Protein AF-A0A9R1PKX8-F1 (afdb_monomer)

Solvent-accessible surface area (backbone atoms only — not comparable to full-atom values): 20880 Å² total; per-residue (Å²): 134,84,82,81,80,84,76,83,86,76,80,82,83,81,86,78,86,88,81,93,79,89,82,89,84,80,96,80,88,86,83,55,73,66,62,51,48,59,51,54,66,63,49,74,50,53,38,66,49,72,81,78,56,83,85,76,79,76,94,78,80,90,88,72,70,68,49,60,48,46,28,32,57,39,61,87,61,49,51,61,52,54,49,52,53,50,54,51,49,52,50,52,53,51,49,51,55,49,54,67,72,62,64,58,82,94,44,51,67,62,49,49,55,50,48,53,51,51,52,52,51,53,51,55,50,52,61,65,45,61,72,65,76,66,61,74,49,76,44,75,36,67,65,44,44,49,74,72,43,45,88,83,64,60,71,77,44,80,45,81,45,79,45,65,40,67,84,87,41,60,55,68,58,55,50,32,50,50,47,23,60,71,35,48,98,61,65,77,92,32,52,51,81,45,79,46,58,65,35,42,40,63,58,62,55,55,44,50,53,54,45,49,61,48,39,66,56,48,30,53,51,31,63,78,66,68,50,76,59,51,27,61,68,63,39,74,66,48,92,74,78,89,82,89,70,95,53,64,69,62,50,53,53,52,50,55,50,53,50,52,54,47,55,50,47,50,53,52,56,69,44,38,64,59,49,46,49,55,52,13,50,53,54,46,73,73,45,98,62,95,80,73,62,61,36,45,45,98,88,74,46,73,58,67,32,26,34,88,58,66,41,93,68,18,29,74,88,36,44,69,91,84,89,86,88,81,84,75,79,80,76,79,78,86,127

Secondary structure (DSSP, 8-state):
----------------------------SS--HHHHHHHHHHHTTEEEGGGSSTTSS---STTPPPSEEEEEEPHHHHHHHHHHHHHHHHHHHHHHHHHHHS--STTHHHHHHHHHHHHHHHHHHHHHHGGGGS-EEEEE-HHHHHHHHTGGGPPPEEEEEEE--TTTTTHHHHHHHHHHHHT-SS-TTSEEEEEEESS-BHHHHHHHHHHHHHHHHHHHHHHHHT-SSSSHHHHHH-SS-----S-HHHHHHHHHHHHHHHHHHHHHHHHHHHHHHHHHHHHHHHS--SS----B-TTSPBPSSB-SS--TTSBTTBS----------------

Mean predicted aligned error: 13.74 Å

Radius of gyration: 29.64 Å; Cα contacts (8 Å, |Δi|>4): 271; chains: 1; bounding box: 90×46×86 Å

InterPro domains:
  IPR005150 Cellulose synthase [PF03552] (157-327)

Foldseek 3Di:
DDDPPDDDDDDDDDDDDDDDDDDDDDDDDPDDPVVVVVVVVVCVQKDFPVVPPVPDDDDDDPDQDDQKTKIWGPPVVLVVVVVVVVVVLVVLVVVLVVLVVDQDPVCNPVSVVVSVVSVVVSVVVVVVCVVVNTDMDMDGDVVSVCVPQPLVNDAAEEAEAEEEDCVVPPLLVVLLVVQQVLLDPHDPVRYDYHYHYLQLDVLNVVLVVLSLVLSLLLNCLCVVQVQPPSRPVVRVPDPDGPRPDPCVPVNVVSVVVSNVSVVVSVVCSVCSVVVQVVVQVVLVVVDPDDPDRFRADPVGDGRQEAGPDGDQCRHRVRGDDDDDDDDSPNDDDDD

Structure (mmCIF, N/CA/C/O backbone):
data_AF-A0A9R1PKX8-F1
#
_entry.id   AF-A0A9R1PKX8-F1
#
loop_
_atom_site.group_PDB
_atom_site.id
_atom_site.type_symbol
_atom_site.label_atom_id
_atom_site.label_alt_id
_atom_site.label_comp_id
_atom_site.label_asym_id
_atom_site.label_entity_id
_atom_site.label_seq_id
_atom_site.pdbx_PDB_ins_code
_atom_site.Cartn_x
_atom_site.Cartn_y
_atom_site.Cartn_z
_atom_site.occupancy
_atom_site.B_iso_or_equiv
_atom_site.auth_seq_id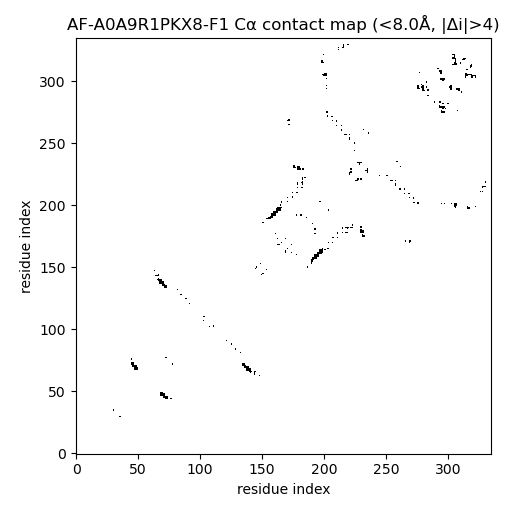
_atom_site.auth_comp_id
_atom_site.auth_asym_id
_atom_site.auth_atom_id
_atom_site.pdbx_PDB_model_num
ATOM 1 N N . MET A 1 1 ? 13.719 4.032 -7.236 1.00 23.06 1 MET A N 1
ATOM 2 C CA . MET A 1 1 ? 13.368 4.883 -8.395 1.00 23.06 1 MET A CA 1
ATOM 3 C C . MET A 1 1 ? 11.878 4.678 -8.645 1.00 23.06 1 MET A C 1
ATOM 5 O O . MET A 1 1 ? 11.495 3.616 -9.114 1.00 23.06 1 MET A O 1
ATOM 9 N N . ALA A 1 2 ? 11.044 5.599 -8.157 1.00 20.89 2 ALA A N 1
ATOM 10 C CA . ALA A 1 2 ? 9.593 5.429 -8.088 1.00 20.89 2 ALA A CA 1
ATOM 11 C C . ALA A 1 2 ? 8.967 5.465 -9.491 1.00 20.89 2 ALA A C 1
ATOM 13 O O . ALA A 1 2 ? 9.164 6.420 -10.243 1.00 20.89 2 ALA A O 1
ATOM 14 N N . ALA A 1 3 ? 8.228 4.415 -9.845 1.00 21.84 3 ALA A N 1
ATOM 15 C CA . ALA A 1 3 ? 7.422 4.386 -11.054 1.00 21.84 3 ALA A CA 1
ATOM 16 C C . ALA A 1 3 ? 6.210 5.305 -10.850 1.00 21.84 3 ALA A C 1
ATOM 18 O O . ALA A 1 3 ? 5.273 4.970 -10.132 1.00 21.84 3 ALA A O 1
ATOM 19 N N . ALA A 1 4 ? 6.244 6.486 -11.466 1.00 22.25 4 ALA A N 1
ATOM 20 C CA . ALA A 1 4 ? 5.079 7.349 -11.579 1.00 22.25 4 ALA A CA 1
ATOM 21 C C . ALA A 1 4 ? 4.058 6.667 -12.503 1.00 22.25 4 ALA A C 1
ATOM 23 O O . ALA A 1 4 ? 4.205 6.667 -13.726 1.00 22.25 4 ALA A O 1
ATOM 24 N N . VAL A 1 5 ? 3.049 6.045 -11.900 1.00 23.75 5 VAL A N 1
ATOM 25 C CA . VAL A 1 5 ? 1.870 5.518 -12.586 1.00 23.75 5 VAL A CA 1
ATOM 26 C C . VAL A 1 5 ? 0.970 6.709 -12.909 1.00 23.75 5 VAL A C 1
ATOM 28 O O . VAL A 1 5 ? 0.216 7.186 -12.069 1.00 23.75 5 VAL A O 1
ATOM 31 N N . THR A 1 6 ? 1.089 7.242 -14.121 1.00 24.59 6 THR A N 1
ATOM 32 C CA . THR A 1 6 ? 0.160 8.250 -14.642 1.00 24.59 6 THR A CA 1
ATOM 33 C C . THR A 1 6 ? -1.099 7.515 -15.106 1.00 24.59 6 THR A C 1
ATOM 35 O O . THR A 1 6 ? -1.079 6.861 -16.148 1.00 24.59 6 THR A O 1
ATOM 38 N N . ARG A 1 7 ? -2.175 7.540 -14.309 1.00 31.47 7 ARG A N 1
ATOM 39 C CA . ARG A 1 7 ? -3.488 7.000 -14.700 1.00 31.47 7 ARG A CA 1
ATOM 40 C C . ARG A 1 7 ? -4.326 8.106 -15.336 1.00 31.47 7 ARG A C 1
ATOM 42 O O . ARG A 1 7 ? -4.385 9.222 -14.832 1.00 31.47 7 ARG A O 1
ATOM 49 N N . ARG A 1 8 ? -4.934 7.784 -16.479 1.00 27.25 8 ARG A N 1
ATOM 50 C CA . ARG A 1 8 ? -5.952 8.609 -17.134 1.00 27.25 8 ARG A CA 1
ATOM 51 C C . ARG A 1 8 ? -7.242 8.501 -16.327 1.00 27.25 8 ARG A C 1
ATOM 53 O O . ARG A 1 8 ? -7.786 7.408 -16.215 1.00 27.25 8 ARG A O 1
ATOM 60 N N . ALA A 1 9 ? -7.735 9.627 -15.827 1.00 27.80 9 ALA A N 1
ATOM 61 C CA . ALA A 1 9 ? -9.122 9.757 -15.416 1.00 27.80 9 ALA A CA 1
ATOM 62 C C . ALA A 1 9 ? -9.975 9.893 -16.687 1.00 27.80 9 ALA A C 1
ATOM 64 O O . ALA A 1 9 ? -9.979 10.948 -17.319 1.00 27.80 9 ALA A O 1
ATOM 65 N N . ASN A 1 10 ? -10.658 8.822 -17.091 1.00 25.92 10 ASN A N 1
ATOM 66 C CA . ASN A 1 10 ? -11.777 8.938 -18.020 1.00 25.92 10 ASN A CA 1
ATOM 67 C C . ASN A 1 10 ? -13.045 8.997 -17.173 1.00 25.92 10 ASN A C 1
ATOM 69 O O . ASN A 1 10 ? -13.451 8.003 -16.579 1.00 25.92 10 ASN A O 1
ATOM 73 N N . ALA A 1 11 ? -13.633 10.188 -17.087 1.00 27.84 11 ALA A N 1
ATOM 74 C CA . ALA A 1 11 ? -14.946 10.380 -16.498 1.00 27.84 11 ALA A CA 1
ATOM 75 C C . ALA A 1 11 ? -15.981 9.591 -17.318 1.00 27.84 11 ALA A C 1
ATOM 77 O O . ALA A 1 11 ? -16.139 9.829 -18.517 1.00 27.84 11 ALA A O 1
ATOM 78 N N . LEU A 1 12 ? -16.666 8.649 -16.670 1.00 26.77 12 LEU A N 1
ATOM 79 C CA . LEU A 1 12 ? -17.844 7.976 -17.209 1.00 26.77 12 LEU A CA 1
ATOM 80 C C . LEU A 1 12 ? -18.945 9.018 -17.450 1.00 26.77 12 LEU A C 1
ATOM 82 O O . LEU A 1 12 ? -19.426 9.675 -16.527 1.00 26.77 12 LEU A O 1
ATOM 86 N N . ARG A 1 13 ? -19.314 9.186 -18.720 1.00 24.31 13 ARG A N 1
ATOM 87 C CA . ARG A 1 13 ? -20.437 10.006 -19.175 1.00 24.31 13 ARG A CA 1
ATOM 88 C C . ARG A 1 13 ? -21.725 9.225 -18.912 1.00 24.31 13 ARG A C 1
ATOM 90 O O . ARG A 1 13 ? -22.006 8.258 -19.607 1.00 24.31 13 ARG A O 1
ATOM 97 N N . VAL A 1 14 ? -22.486 9.639 -17.904 1.00 26.52 14 VAL A N 1
ATOM 98 C CA . VAL A 1 14 ? -23.869 9.189 -17.699 1.00 26.52 14 VAL A CA 1
ATOM 99 C C . VAL A 1 14 ? -24.757 10.027 -18.618 1.00 26.52 14 VAL A C 1
ATOM 101 O O . VAL A 1 14 ? -24.843 11.242 -18.444 1.00 26.52 14 VAL A O 1
ATOM 104 N N . GLU A 1 15 ? -25.374 9.406 -19.621 1.00 23.25 15 GLU A N 1
ATOM 105 C CA . GLU A 1 15 ? -26.420 10.041 -20.430 1.00 23.25 15 GLU A CA 1
ATOM 106 C C . GLU A 1 15 ? -27.776 9.924 -19.722 1.00 23.25 15 GLU A C 1
ATOM 108 O O . GLU A 1 15 ? -28.172 8.847 -19.281 1.00 23.25 15 GLU A O 1
ATOM 113 N N . ALA A 1 16 ? -28.484 11.049 -19.619 1.00 26.70 16 ALA A N 1
ATOM 114 C CA . ALA A 1 16 ? -29.897 11.132 -19.259 1.00 26.70 16 ALA A CA 1
ATOM 115 C C . ALA A 1 16 ? -30.653 11.803 -20.427 1.00 26.70 16 ALA A C 1
ATOM 117 O O . ALA A 1 16 ? -30.045 12.609 -21.137 1.00 26.70 16 ALA A O 1
ATOM 118 N N . PRO A 1 17 ? -31.936 11.466 -20.661 1.00 27.92 17 PRO A N 1
ATOM 119 C CA . PRO A 1 17 ? -32.594 11.716 -21.938 1.00 27.92 17 PRO A CA 1
ATOM 120 C C . PRO A 1 17 ? -33.094 13.160 -22.103 1.00 27.92 17 PRO A C 1
ATOM 122 O O . PRO A 1 17 ? -33.628 13.768 -21.178 1.00 27.92 17 PRO A O 1
ATOM 125 N N . ASP A 1 18 ? -32.897 13.644 -23.328 1.00 29.39 18 ASP A N 1
ATOM 126 C CA . ASP A 1 18 ? -33.488 14.752 -24.085 1.00 29.39 18 ASP A CA 1
ATOM 127 C C . ASP A 1 18 ? -34.394 15.785 -23.390 1.00 29.39 18 ASP A C 1
ATOM 129 O O . ASP A 1 18 ? -35.541 15.537 -23.018 1.00 29.39 18 ASP A O 1
ATOM 133 N N . GLY A 1 19 ? -33.912 17.031 -23.411 1.00 25.23 19 GLY A N 1
ATOM 134 C CA . GLY A 1 19 ? -34.690 18.253 -23.223 1.00 25.23 19 GLY A CA 1
ATOM 135 C C . GLY A 1 19 ? -34.031 19.409 -23.977 1.00 25.23 19 GLY A C 1
ATOM 136 O O . GLY A 1 19 ? -32.979 19.902 -23.588 1.00 25.23 19 GLY A O 1
ATOM 137 N N . ASN A 1 20 ? -34.640 19.797 -25.093 1.00 27.56 20 ASN A N 1
ATOM 138 C CA . ASN A 1 20 ? -34.165 20.769 -26.076 1.00 27.56 20 ASN A CA 1
ATOM 139 C C . ASN A 1 20 ? -33.936 22.181 -25.481 1.00 27.56 20 ASN A C 1
ATOM 141 O O . ASN A 1 20 ? -34.874 22.782 -24.959 1.00 27.56 20 ASN A O 1
ATOM 145 N N . THR A 1 21 ? -32.727 22.746 -25.594 1.00 26.48 21 THR A N 1
ATOM 146 C CA . THR A 1 21 ? -32.493 24.208 -25.667 1.00 26.48 21 THR A CA 1
ATOM 147 C C . THR A 1 21 ? -31.076 24.522 -26.164 1.00 26.48 21 THR A C 1
ATOM 149 O O . THR A 1 21 ? -30.080 24.032 -25.637 1.00 26.48 21 THR A O 1
ATOM 152 N N . GLU A 1 22 ? -31.000 25.338 -27.214 1.00 26.34 22 GLU A N 1
ATOM 153 C CA . GLU A 1 22 ? -29.775 25.802 -27.869 1.00 26.34 22 GLU A CA 1
ATOM 154 C C . GLU A 1 22 ? -28.965 26.822 -27.043 1.00 26.34 22 GLU A C 1
ATOM 156 O O . GLU A 1 22 ? -29.497 27.566 -26.222 1.00 26.34 22 GLU A O 1
ATOM 161 N N . SER A 1 23 ? -27.686 26.934 -27.433 1.00 25.02 23 SER A N 1
ATOM 162 C CA . SER A 1 23 ? -26.775 28.086 -27.298 1.00 25.02 23 SER A CA 1
ATOM 163 C C . SER A 1 23 ? -25.757 28.096 -26.142 1.00 25.02 23 SER A C 1
ATOM 165 O O . SER A 1 23 ? -25.915 28.763 -25.125 1.00 25.02 23 SER A O 1
ATOM 167 N N . GLY A 1 24 ? -24.601 27.482 -26.426 1.00 27.16 24 GLY A N 1
ATOM 168 C CA . GLY A 1 24 ? -23.287 28.137 -26.353 1.00 27.16 24 GLY A CA 1
ATOM 169 C C . GLY A 1 24 ? -22.693 28.487 -24.982 1.00 27.16 24 GLY A C 1
ATOM 170 O O . GLY A 1 24 ? -22.943 29.572 -24.466 1.00 27.16 24 GLY A O 1
ATOM 171 N N . ARG A 1 25 ? -21.732 27.674 -24.502 1.00 24.58 25 ARG A N 1
ATOM 172 C CA . ARG A 1 25 ? -20.479 28.170 -23.881 1.00 24.58 25 ARG A CA 1
ATOM 173 C C . ARG A 1 25 ? -19.444 27.073 -23.576 1.00 24.58 25 ARG A C 1
ATOM 175 O O . ARG A 1 25 ? -19.655 26.211 -22.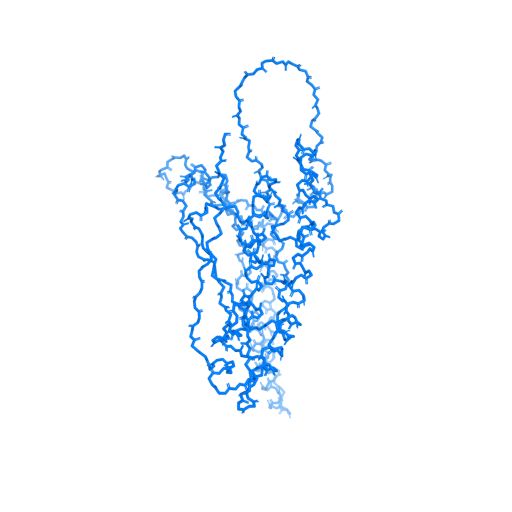738 1.00 24.58 25 ARG A O 1
ATOM 182 N N . ALA A 1 26 ? -18.295 27.233 -24.233 1.00 26.98 26 ALA A N 1
ATOM 183 C CA . ALA A 1 26 ? -16.925 27.096 -23.730 1.00 26.98 26 ALA A CA 1
ATOM 184 C C . ALA A 1 26 ? -16.467 25.783 -23.057 1.00 26.98 26 ALA A C 1
ATOM 186 O O . ALA A 1 26 ? -16.569 25.589 -21.848 1.00 26.98 26 ALA A O 1
ATOM 187 N N . SER A 1 27 ? -15.748 24.981 -23.848 1.00 30.03 27 SER A N 1
ATOM 188 C CA . SER A 1 27 ? -14.702 24.061 -23.399 1.00 30.03 27 SER A CA 1
ATOM 189 C C . SER A 1 27 ? -13.525 24.837 -22.784 1.00 30.03 27 SER A C 1
ATOM 191 O O . SER A 1 27 ? -12.636 25.301 -23.496 1.00 30.03 27 SER A O 1
ATOM 193 N N . LEU A 1 28 ? -13.497 24.999 -21.464 1.00 29.72 28 LEU A N 1
ATOM 194 C CA . LEU A 1 28 ? -12.374 25.629 -20.759 1.00 29.72 28 LEU A CA 1
ATOM 195 C C . LEU A 1 28 ? -12.105 24.899 -19.439 1.00 29.72 28 LEU A C 1
ATOM 197 O O . LEU A 1 28 ? -12.410 25.416 -18.373 1.00 29.72 28 LEU A O 1
ATOM 201 N N . ALA A 1 29 ? -11.548 23.685 -19.503 1.00 28.27 29 ALA A N 1
ATOM 202 C CA . ALA A 1 29 ? -10.961 23.037 -18.318 1.00 28.27 29 ALA A CA 1
ATOM 203 C C . ALA A 1 29 ? -9.956 21.899 -18.614 1.00 28.27 29 ALA A C 1
ATOM 205 O O . ALA A 1 29 ? -9.673 21.099 -17.728 1.00 28.27 29 ALA A O 1
ATOM 206 N N . ALA A 1 30 ? -9.396 21.798 -19.827 1.00 29.62 30 ALA A N 1
ATOM 207 C CA . ALA A 1 30 ? -8.427 20.741 -20.167 1.00 29.62 30 ALA A CA 1
ATOM 208 C C . ALA A 1 30 ? -7.195 21.234 -20.953 1.00 29.62 30 ALA A C 1
ATOM 210 O O . ALA A 1 30 ? -6.502 20.438 -21.587 1.00 29.62 30 ALA A O 1
ATOM 211 N N . ASP A 1 31 ? -6.900 22.535 -20.913 1.00 31.05 31 ASP A N 1
ATOM 212 C CA . ASP A 1 31 ? -5.775 23.127 -21.642 1.00 31.05 31 ASP A CA 1
ATOM 213 C C . ASP A 1 31 ? -4.806 23.844 -20.702 1.00 31.05 31 ASP A C 1
ATOM 215 O O . ASP A 1 31 ? -4.767 25.067 -20.611 1.00 31.05 31 ASP A O 1
ATOM 219 N N . SER A 1 32 ? -3.972 23.065 -20.008 1.00 33.69 32 SER A N 1
ATOM 220 C CA . SER A 1 32 ? -2.666 23.573 -19.587 1.00 33.69 32 SER A CA 1
ATOM 221 C C . SER A 1 32 ? -1.610 23.089 -20.592 1.00 33.69 32 SER A C 1
ATOM 223 O O . SER A 1 32 ? -1.334 21.884 -20.653 1.00 33.69 32 SER A O 1
ATOM 225 N N . PRO A 1 33 ? -0.997 23.989 -21.387 1.00 31.92 33 PRO A N 1
ATOM 226 C CA . PRO A 1 33 ? -0.058 23.622 -22.452 1.00 31.92 33 PRO A CA 1
ATOM 227 C C . PRO A 1 33 ? 1.231 22.973 -21.924 1.00 31.92 33 PRO A C 1
ATOM 229 O O . PRO A 1 33 ? 1.931 22.288 -22.667 1.00 31.92 33 PRO A O 1
ATOM 232 N N . VAL A 1 34 ? 1.537 23.141 -20.633 1.00 33.97 34 VAL A N 1
ATOM 233 C CA . VAL A 1 34 ? 2.726 22.570 -19.980 1.00 33.97 34 VAL A CA 1
ATOM 234 C C . VAL A 1 34 ? 2.529 21.085 -19.651 1.00 33.97 34 VAL A C 1
ATOM 236 O O . VAL A 1 34 ? 3.441 20.288 -19.863 1.00 33.97 34 VAL A O 1
ATOM 239 N N . ALA A 1 35 ? 1.330 20.692 -19.206 1.00 29.98 35 ALA A N 1
ATOM 240 C CA . ALA A 1 35 ? 1.002 19.294 -18.918 1.00 29.98 35 ALA A CA 1
ATOM 241 C C . ALA A 1 35 ? 0.861 18.468 -20.206 1.00 29.98 35 ALA A C 1
ATOM 243 O O . ALA A 1 35 ? 1.389 17.360 -20.274 1.00 29.98 35 ALA A O 1
ATOM 244 N N . LYS A 1 36 ? 0.246 19.033 -21.257 1.00 29.80 36 LYS A N 1
ATOM 245 C CA . LYS A 1 36 ? 0.188 18.389 -22.581 1.00 29.80 36 LYS A CA 1
ATOM 246 C C . LYS A 1 36 ? 1.582 18.200 -23.187 1.00 29.80 36 LYS A C 1
ATOM 248 O O . LYS A 1 36 ? 1.900 17.093 -23.596 1.00 29.80 36 LYS A O 1
ATOM 253 N N . ARG A 1 37 ? 2.461 19.213 -23.138 1.00 30.73 37 ARG A N 1
ATOM 254 C CA . ARG A 1 37 ? 3.840 19.097 -23.660 1.00 30.73 37 ARG A CA 1
ATOM 255 C C . ARG A 1 37 ? 4.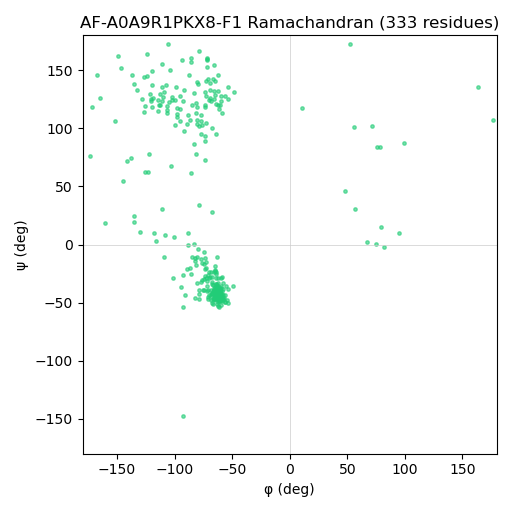698 18.060 -22.932 1.00 30.73 37 ARG A C 1
ATOM 257 O O . ARG A 1 37 ? 5.503 17.404 -23.579 1.00 30.73 37 ARG A O 1
ATOM 264 N N . ALA A 1 38 ? 4.553 17.901 -21.616 1.00 34.38 38 ALA A N 1
ATOM 265 C CA . ALA A 1 38 ? 5.329 16.914 -20.858 1.00 34.38 38 ALA A CA 1
ATOM 266 C C . ALA A 1 38 ? 4.845 15.466 -21.076 1.00 34.38 38 ALA A C 1
ATOM 268 O O . ALA A 1 38 ? 5.648 14.536 -20.990 1.00 34.38 38 ALA A O 1
ATOM 269 N N . VAL A 1 39 ? 3.551 15.281 -21.361 1.00 38.97 39 VAL A N 1
ATOM 270 C CA . VAL A 1 39 ? 2.951 13.978 -21.688 1.00 38.97 39 VAL A CA 1
ATOM 271 C C . VAL A 1 39 ? 3.252 13.602 -23.145 1.00 38.97 39 VAL A C 1
ATOM 273 O O . VAL A 1 39 ? 3.805 12.528 -23.373 1.00 38.97 39 VAL A O 1
ATOM 276 N N . ASP A 1 40 ? 3.061 14.521 -24.101 1.00 39.81 40 ASP A N 1
ATOM 277 C CA . ASP A 1 40 ? 3.414 14.308 -25.518 1.00 39.81 40 ASP A CA 1
ATOM 278 C C . ASP A 1 40 ? 4.913 14.033 -25.714 1.00 39.81 40 ASP A C 1
ATOM 280 O O . ASP A 1 40 ? 5.290 13.126 -26.452 1.00 39.81 40 ASP A O 1
ATOM 284 N N . ALA A 1 41 ? 5.795 14.754 -25.009 1.00 40.28 41 ALA A N 1
ATOM 285 C CA . ALA A 1 41 ? 7.241 14.551 -25.138 1.00 40.28 41 ALA A CA 1
ATOM 286 C C . ALA A 1 41 ? 7.725 13.194 -24.588 1.00 40.28 41 ALA A C 1
ATOM 288 O O . ALA A 1 41 ? 8.791 12.718 -24.978 1.00 40.28 41 ALA A O 1
ATOM 289 N N . LYS A 1 42 ? 6.975 12.567 -23.668 1.00 46.28 42 LYS A N 1
ATOM 290 C CA . LYS A 1 42 ? 7.343 11.277 -23.055 1.00 46.28 42 LYS A CA 1
ATOM 291 C C . LYS A 1 42 ? 6.748 10.081 -23.801 1.00 46.28 42 LYS A C 1
ATOM 293 O O . LYS A 1 42 ? 7.329 8.992 -23.768 1.00 46.28 42 LYS A O 1
ATOM 298 N N . ASP A 1 43 ? 5.632 10.292 -24.491 1.00 54.81 43 ASP A N 1
ATOM 299 C CA . ASP A 1 43 ? 4.987 9.285 -25.329 1.00 54.81 43 ASP A CA 1
ATOM 300 C C . ASP A 1 43 ? 5.622 9.183 -26.732 1.00 54.81 43 ASP A C 1
ATOM 302 O O . ASP A 1 43 ? 5.498 8.142 -27.374 1.00 54.81 43 ASP A O 1
ATOM 306 N N . ASP A 1 44 ? 6.441 10.161 -27.147 1.00 65.06 44 ASP A N 1
ATOM 307 C CA . ASP A 1 44 ? 7.176 10.152 -28.426 1.00 65.06 44 ASP A CA 1
ATOM 308 C C . ASP A 1 44 ? 8.218 9.015 -28.565 1.00 65.06 44 ASP A C 1
ATOM 310 O O . ASP A 1 44 ? 8.735 8.752 -29.648 1.00 65.06 44 ASP A O 1
ATOM 314 N N . VAL A 1 45 ? 8.537 8.286 -27.492 1.00 73.19 45 VAL A N 1
ATOM 315 C CA . VAL A 1 45 ? 9.505 7.169 -27.513 1.00 73.19 45 VAL A CA 1
ATOM 316 C C . VAL A 1 45 ? 8.844 5.820 -27.837 1.00 73.19 45 VAL A C 1
ATOM 318 O O . VAL A 1 45 ? 9.523 4.887 -28.278 1.00 73.19 45 VAL A O 1
ATOM 321 N N . TRP A 1 46 ? 7.531 5.699 -27.642 1.00 77.81 46 TRP A N 1
ATOM 322 C CA . TRP A 1 46 ? 6.798 4.433 -27.699 1.00 77.81 46 TRP A CA 1
ATOM 323 C C . TRP A 1 46 ? 5.874 4.380 -28.919 1.00 77.81 46 TRP A C 1
ATOM 325 O O . TRP A 1 46 ? 5.156 5.328 -29.205 1.00 77.81 46 TRP A O 1
ATOM 335 N N . VAL A 1 47 ? 5.867 3.253 -29.626 1.00 79.00 47 VAL A N 1
ATOM 336 C CA . VAL A 1 47 ? 5.009 2.987 -30.790 1.00 79.00 47 VAL A CA 1
ATOM 337 C C . VAL A 1 47 ? 4.141 1.781 -30.481 1.00 79.00 47 VAL A C 1
ATOM 339 O O . VAL A 1 47 ? 4.626 0.803 -29.905 1.00 79.00 47 VAL A O 1
ATOM 342 N N . ALA A 1 48 ? 2.858 1.849 -30.831 1.00 75.19 48 ALA A N 1
ATOM 343 C CA . ALA A 1 48 ? 1.957 0.713 -30.697 1.00 75.19 48 ALA A CA 1
ATOM 344 C C . ALA A 1 48 ? 2.491 -0.459 -31.535 1.00 75.19 48 ALA A C 1
ATOM 346 O O . ALA A 1 48 ? 2.808 -0.301 -32.711 1.00 75.19 48 ALA A O 1
ATOM 347 N N . ALA A 1 49 ? 2.637 -1.633 -30.925 1.00 65.81 49 ALA A N 1
ATOM 348 C CA . ALA A 1 49 ? 3.142 -2.803 -31.636 1.00 65.81 49 ALA A CA 1
ATOM 349 C C . ALA A 1 49 ? 2.126 -3.339 -32.663 1.00 65.81 49 ALA A C 1
ATOM 351 O O . ALA A 1 49 ? 2.533 -3.968 -33.636 1.00 65.81 49 ALA A O 1
ATOM 352 N N . ASP A 1 50 ? 0.838 -3.050 -32.454 1.00 59.88 50 ASP A N 1
ATOM 353 C CA . ASP A 1 50 ? -0.282 -3.596 -33.228 1.00 59.88 50 ASP A CA 1
ATOM 354 C C . ASP A 1 50 ? -0.407 -3.005 -34.647 1.00 59.88 50 ASP A C 1
ATOM 356 O O . ASP A 1 50 ? -1.115 -3.562 -35.478 1.00 59.88 50 ASP A O 1
ATOM 360 N N . GLU A 1 51 ? 0.312 -1.925 -34.978 1.00 50.34 51 GLU A N 1
ATOM 361 C CA . GLU A 1 51 ? 0.269 -1.326 -36.326 1.00 50.34 51 GLU A CA 1
ATOM 362 C C . GLU A 1 51 ? 1.182 -2.040 -37.346 1.00 50.34 51 GLU A C 1
ATOM 364 O O . GLU A 1 51 ? 1.074 -1.795 -38.545 1.00 50.34 51 GLU A O 1
ATOM 369 N N . GLY A 1 52 ? 2.072 -2.940 -36.902 1.00 43.88 52 GLY A N 1
ATOM 370 C CA . GLY A 1 52 ? 3.078 -3.586 -37.761 1.00 43.88 52 GLY A CA 1
ATOM 371 C C . GLY A 1 52 ? 2.861 -5.072 -38.074 1.00 43.88 52 GLY A C 1
ATOM 372 O O . GLY A 1 52 ? 3.556 -5.605 -38.935 1.00 43.88 52 GLY A O 1
ATOM 373 N N . GLU A 1 53 ? 1.930 -5.753 -37.399 1.00 39.81 53 GLU A N 1
ATOM 374 C CA . GLU A 1 53 ? 1.709 -7.208 -37.544 1.00 39.81 53 GLU A CA 1
ATOM 375 C C . GLU A 1 53 ? 0.305 -7.568 -38.081 1.00 39.81 53 GLU A C 1
ATOM 377 O O . GLU A 1 53 ? -0.047 -8.740 -38.187 1.00 39.81 53 GLU A O 1
ATOM 382 N N . ALA A 1 54 ? -0.475 -6.588 -38.553 1.00 38.66 54 ALA A N 1
ATOM 383 C CA . ALA A 1 54 ? -1.764 -6.806 -39.227 1.00 38.66 54 ALA A CA 1
ATOM 384 C C . ALA A 1 54 ? -1.632 -7.251 -40.706 1.00 38.66 54 ALA A C 1
ATOM 386 O O . ALA A 1 54 ? -2.445 -6.897 -41.556 1.00 38.66 54 ALA A O 1
ATOM 387 N N . SER A 1 55 ? -0.598 -8.021 -41.051 1.00 36.03 55 SER A N 1
ATOM 388 C CA . SER A 1 55 ? -0.499 -8.692 -42.362 1.00 36.03 55 SER A CA 1
ATOM 389 C C . SER A 1 55 ? -0.166 -10.178 -42.272 1.00 36.03 55 SER A C 1
ATOM 391 O O . SER A 1 55 ? 0.066 -10.820 -43.293 1.00 36.03 55 SER A O 1
ATOM 393 N N . GLY A 1 56 ? -0.211 -10.780 -41.085 1.00 39.91 56 GLY A N 1
ATOM 394 C CA . GLY A 1 56 ? -0.017 -12.220 -41.008 1.00 39.91 56 GLY A CA 1
ATOM 395 C C . GLY A 1 56 ? -0.236 -12.793 -39.628 1.00 39.91 56 GLY A C 1
ATOM 396 O O . GLY A 1 56 ? 0.731 -13.143 -38.968 1.00 39.91 56 GLY A O 1
ATOM 397 N N . SER A 1 57 ? -1.493 -12.935 -39.207 1.00 33.78 57 SER A N 1
ATOM 398 C CA . SER A 1 57 ? -2.048 -14.234 -38.796 1.00 33.78 57 SER A CA 1
ATOM 399 C C . SER A 1 57 ? -3.343 -14.087 -37.985 1.00 33.78 57 SER A C 1
ATOM 401 O O . SER A 1 57 ? -3.446 -13.300 -37.055 1.00 33.78 57 SER A O 1
ATOM 403 N N . ILE A 1 58 ? -4.298 -14.944 -38.358 1.00 37.25 58 ILE A N 1
ATOM 404 C CA . ILE A 1 58 ? -5.530 -15.334 -37.658 1.00 37.25 58 ILE A CA 1
ATOM 405 C C . ILE A 1 58 ? -6.696 -14.338 -37.733 1.00 37.25 58 ILE A C 1
ATOM 407 O O . ILE A 1 58 ? -7.010 -13.587 -36.818 1.00 37.25 58 ILE A O 1
ATOM 411 N N . ALA A 1 59 ? -7.429 -14.467 -38.842 1.00 44.81 59 ALA A N 1
ATOM 412 C CA . ALA A 1 59 ? -8.874 -14.315 -38.847 1.00 44.81 59 ALA A CA 1
ATOM 413 C C . ALA A 1 59 ? -9.491 -15.339 -37.872 1.00 44.81 59 ALA A C 1
ATOM 415 O O . ALA A 1 59 ? -9.402 -16.546 -38.100 1.00 44.81 59 ALA A O 1
ATOM 416 N N . GLY A 1 60 ? -10.091 -14.852 -36.786 1.00 41.34 60 GLY A N 1
ATOM 417 C CA . GLY A 1 60 ? -10.828 -15.657 -35.814 1.00 41.34 60 GLY A CA 1
ATOM 418 C C . GLY A 1 60 ? -11.325 -14.807 -34.642 1.00 41.34 60 GLY A C 1
ATOM 419 O O . GLY A 1 60 ? -10.535 -14.427 -33.793 1.00 41.34 60 GLY A O 1
ATOM 420 N N . ASP A 1 61 ? -12.637 -14.559 -34.626 1.00 39.69 61 ASP A N 1
ATOM 421 C CA . ASP A 1 61 ? -13.445 -13.753 -33.687 1.00 39.69 61 ASP A CA 1
ATOM 422 C C . ASP A 1 61 ? -13.338 -12.221 -33.843 1.00 39.69 61 ASP A C 1
ATOM 424 O O . ASP A 1 61 ? -12.562 -11.517 -33.198 1.00 39.69 61 ASP A O 1
ATOM 428 N N . GLY A 1 62 ? -14.138 -11.703 -34.777 1.00 49.09 62 GLY A N 1
ATOM 429 C CA . GLY A 1 62 ? -14.210 -10.289 -35.115 1.00 49.09 62 GLY A CA 1
ATOM 430 C C . GLY A 1 62 ? -14.923 -9.449 -34.052 1.00 49.09 62 GLY A C 1
ATOM 431 O O . GLY A 1 62 ? -15.984 -9.813 -33.554 1.00 49.09 62 GLY A O 1
ATOM 432 N N . ASN A 1 63 ? -14.362 -8.257 -33.830 1.00 51.06 63 ASN A N 1
ATOM 433 C CA . ASN A 1 63 ? -14.948 -7.080 -33.174 1.00 51.06 63 ASN A CA 1
ATOM 434 C C . ASN A 1 63 ? -14.690 -6.863 -31.671 1.00 51.06 63 ASN A C 1
ATOM 436 O O . ASN A 1 63 ? -15.275 -5.952 -31.089 1.00 51.06 63 ASN A O 1
ATOM 440 N N . ARG A 1 64 ? -13.792 -7.622 -31.035 1.00 61.16 64 ARG A N 1
ATOM 441 C CA . ARG A 1 64 ? -13.411 -7.383 -29.632 1.00 61.16 64 ARG A CA 1
ATOM 442 C C . ARG A 1 64 ? -12.150 -6.528 -29.526 1.00 61.16 64 ARG A C 1
ATOM 444 O O . ARG A 1 64 ? -11.083 -6.924 -29.990 1.00 61.16 64 ARG A O 1
ATOM 451 N N . THR A 1 65 ? -12.274 -5.337 -28.938 1.00 72.19 65 THR A N 1
ATOM 452 C CA . THR A 1 65 ? -11.135 -4.452 -28.660 1.00 72.19 65 THR A CA 1
ATOM 453 C C . THR A 1 65 ? -10.154 -5.133 -27.695 1.00 72.19 65 THR A C 1
ATOM 455 O O . THR A 1 65 ? -10.575 -5.688 -26.679 1.00 72.19 65 THR A O 1
ATOM 458 N N . PRO A 1 66 ? -8.838 -5.126 -27.983 1.00 77.06 66 PRO A N 1
ATOM 459 C CA . PRO A 1 66 ? -7.863 -5.795 -27.129 1.00 77.06 66 PRO A CA 1
ATOM 460 C C . PRO A 1 66 ? -7.793 -5.124 -25.750 1.00 77.06 66 PRO A C 1
ATOM 462 O O . PRO A 1 66 ? -7.575 -3.919 -25.646 1.00 77.06 66 PRO A O 1
ATOM 465 N N . LEU A 1 67 ? -7.910 -5.922 -24.682 1.00 80.50 67 LEU A N 1
ATOM 466 C CA . LEU A 1 67 ? -7.856 -5.446 -23.288 1.00 80.50 67 LEU A CA 1
ATOM 467 C C . LEU A 1 67 ? -6.491 -4.864 -22.894 1.00 80.50 67 LEU A C 1
ATOM 469 O O . LEU A 1 67 ? -6.384 -4.084 -21.949 1.00 80.50 67 LEU A O 1
ATOM 473 N N . PHE A 1 68 ? -5.431 -5.251 -23.603 1.00 83.38 68 PHE A N 1
ATOM 474 C CA . PHE A 1 68 ? -4.079 -4.758 -23.380 1.00 83.38 68 PHE A CA 1
ATOM 475 C C . PHE A 1 68 ? -3.491 -4.269 -24.691 1.00 83.38 68 PHE A C 1
ATOM 477 O O . PHE A 1 68 ? -3.378 -5.032 -25.648 1.00 83.38 68 PHE A O 1
ATOM 484 N N . ARG A 1 69 ? -3.026 -3.021 -24.701 1.00 82.75 69 ARG A N 1
ATOM 485 C CA . ARG A 1 69 ? -2.253 -2.470 -25.811 1.00 82.75 69 ARG A CA 1
ATOM 486 C C . ARG A 1 69 ? -0.771 -2.608 -25.515 1.00 82.75 69 ARG A C 1
ATOM 488 O O . ARG A 1 69 ? -0.295 -2.201 -24.447 1.00 82.75 69 ARG A O 1
ATOM 495 N N . THR A 1 70 ? -0.029 -3.181 -26.454 1.00 84.06 70 THR A N 1
ATOM 496 C CA . THR A 1 70 ? 1.422 -3.318 -26.323 1.00 84.06 70 THR A CA 1
ATOM 497 C C . THR A 1 70 ? 2.135 -2.215 -27.095 1.00 84.06 70 THR A C 1
ATOM 499 O O . THR A 1 70 ? 1.776 -1.875 -28.218 1.00 84.06 70 THR A O 1
ATOM 502 N N . PHE A 1 71 ? 3.145 -1.623 -26.470 1.00 81.81 71 PHE A N 1
ATOM 503 C CA . PHE A 1 71 ? 3.970 -0.570 -27.036 1.00 81.81 71 PHE A CA 1
ATOM 504 C C . PHE A 1 71 ? 5.430 -1.020 -27.034 1.00 81.81 71 PHE A C 1
ATOM 506 O O . PHE A 1 71 ? 5.968 -1.454 -26.007 1.00 81.81 71 PHE A O 1
ATOM 513 N N . LYS A 1 72 ? 6.077 -0.898 -28.191 1.00 83.06 72 LYS A N 1
ATOM 514 C CA . LYS A 1 72 ? 7.511 -1.134 -28.392 1.00 83.06 72 LYS A CA 1
ATOM 515 C C . LYS A 1 72 ? 8.216 0.220 -28.502 1.00 83.06 72 LYS A C 1
ATOM 517 O O . LYS A 1 72 ? 7.626 1.205 -28.933 1.00 83.06 72 LYS A O 1
ATOM 522 N N . VAL A 1 73 ? 9.476 0.296 -28.088 1.00 82.38 73 VAL A N 1
ATOM 523 C CA . VAL A 1 73 ? 10.275 1.518 -28.288 1.00 82.38 73 VAL A CA 1
ATOM 524 C C . VAL A 1 73 ? 10.522 1.722 -29.784 1.00 82.38 73 VAL A C 1
ATOM 526 O O . VAL A 1 73 ? 10.762 0.748 -30.502 1.00 82.38 73 VAL A O 1
ATOM 529 N N . LYS A 1 74 ? 10.501 2.977 -30.253 1.00 83.81 74 LYS A N 1
ATOM 530 C CA . LYS A 1 74 ? 10.856 3.328 -31.637 1.00 83.81 74 LYS A CA 1
ATOM 531 C C . LYS A 1 74 ? 12.178 2.677 -32.048 1.00 83.81 74 LYS A C 1
ATOM 533 O O . LYS A 1 74 ? 13.193 2.814 -31.359 1.00 83.81 74 LYS A O 1
ATOM 538 N N . GLY A 1 75 ? 12.189 2.032 -33.217 1.00 77.69 75 GLY A N 1
ATOM 539 C CA . GLY A 1 75 ? 13.394 1.410 -33.774 1.00 77.69 75 GLY A CA 1
ATOM 540 C C . GLY A 1 75 ? 14.563 2.394 -33.897 1.00 77.69 75 GLY A C 1
ATOM 541 O O . GLY A 1 75 ? 15.698 2.035 -33.594 1.00 77.69 75 GLY A O 1
ATOM 542 N N . SER A 1 76 ? 14.286 3.661 -34.227 1.00 81.31 76 SER A N 1
ATOM 543 C CA . SER A 1 76 ? 15.291 4.730 -34.329 1.00 81.31 76 SER A CA 1
ATOM 544 C C . SER A 1 76 ? 16.078 4.978 -33.037 1.00 81.31 76 SER A C 1
ATOM 546 O O . SER A 1 76 ? 17.235 5.376 -33.106 1.00 81.31 76 SER A O 1
ATOM 548 N N . ILE A 1 77 ? 15.489 4.707 -31.869 1.00 83.44 77 ILE A N 1
ATOM 549 C CA . ILE A 1 77 ? 16.146 4.841 -30.559 1.00 83.44 77 ILE A CA 1
ATOM 550 C C . ILE A 1 77 ? 16.735 3.493 -30.116 1.00 83.44 77 ILE A C 1
ATOM 552 O O . ILE A 1 77 ? 17.818 3.432 -29.531 1.00 83.44 77 ILE A O 1
ATOM 556 N N . LEU A 1 78 ? 16.049 2.388 -30.419 1.00 85.44 78 LEU A N 1
ATOM 557 C CA . LEU A 1 78 ? 16.441 1.057 -29.959 1.00 85.44 78 LEU A CA 1
ATOM 558 C C . LEU A 1 78 ? 17.657 0.487 -30.709 1.00 85.44 78 LEU A C 1
ATOM 560 O O . LEU A 1 78 ? 18.522 -0.135 -30.090 1.00 85.44 78 LEU A O 1
ATOM 564 N N . HIS A 1 79 ? 17.755 0.695 -32.025 1.00 87.19 79 HIS A N 1
ATOM 565 C CA . HIS A 1 79 ? 18.885 0.223 -32.832 1.00 87.19 79 HIS A CA 1
ATOM 566 C C . HIS A 1 79 ? 20.242 0.831 -32.428 1.00 87.19 79 HIS A C 1
ATOM 568 O O . HIS A 1 79 ? 21.167 0.045 -32.202 1.00 87.19 79 HIS A O 1
ATOM 574 N N . PRO A 1 80 ? 20.403 2.163 -32.260 1.00 90.44 80 PRO A N 1
ATOM 575 C CA . PRO A 1 80 ? 21.676 2.725 -31.804 1.00 90.44 80 PRO A CA 1
ATOM 576 C C . PRO A 1 80 ? 22.031 2.275 -30.380 1.00 90.44 80 PRO A C 1
ATOM 578 O O . PRO A 1 80 ? 23.198 2.013 -30.091 1.00 90.44 80 PRO A O 1
ATOM 581 N N . TYR A 1 81 ? 21.038 2.095 -29.502 1.00 88.31 81 TYR A N 1
ATOM 582 C CA . TYR A 1 81 ? 21.258 1.546 -28.163 1.00 88.31 81 TYR A CA 1
ATOM 583 C C . TYR A 1 81 ? 21.800 0.105 -28.201 1.00 88.31 81 TYR A C 1
ATOM 585 O O . TYR A 1 81 ? 22.804 -0.198 -27.552 1.00 88.31 81 TYR A O 1
ATOM 593 N N . ARG A 1 82 ? 21.198 -0.778 -29.011 1.00 90.12 82 ARG A N 1
ATOM 594 C CA . ARG A 1 82 ? 21.684 -2.158 -29.212 1.00 90.12 82 ARG A CA 1
ATOM 595 C C . ARG A 1 82 ? 23.087 -2.191 -29.818 1.00 90.12 82 ARG A C 1
ATOM 597 O O . ARG A 1 82 ? 23.913 -2.998 -29.396 1.00 90.12 82 ARG A O 1
ATOM 604 N N . PHE A 1 83 ? 23.371 -1.296 -30.761 1.00 91.69 83 PHE A N 1
ATOM 605 C CA . PHE A 1 83 ? 24.702 -1.165 -31.348 1.00 91.69 83 PHE A CA 1
ATOM 606 C C . PHE A 1 83 ? 25.751 -0.761 -30.301 1.00 91.69 83 PHE A C 1
ATOM 608 O O . PHE A 1 83 ? 26.798 -1.396 -30.205 1.00 91.69 83 PHE A O 1
ATOM 615 N N . MET A 1 84 ? 25.448 0.217 -29.444 1.00 90.81 84 MET A N 1
ATOM 616 C CA . MET A 1 84 ? 26.338 0.615 -28.345 1.00 90.81 84 MET A CA 1
ATOM 617 C C . MET A 1 84 ? 26.608 -0.529 -27.355 1.00 90.81 84 MET A C 1
ATOM 619 O O . MET A 1 84 ? 27.738 -0.684 -26.887 1.00 90.81 84 MET A O 1
ATOM 623 N N . ILE A 1 85 ? 25.602 -1.361 -27.055 1.00 91.06 85 ILE A N 1
ATOM 624 C CA . ILE A 1 85 ? 25.786 -2.567 -26.229 1.00 91.06 85 ILE A CA 1
ATOM 625 C C . ILE A 1 85 ? 26.748 -3.547 -26.908 1.00 91.06 85 ILE A C 1
ATOM 627 O O . ILE A 1 85 ? 27.646 -4.063 -26.244 1.00 91.06 85 ILE A O 1
ATOM 631 N N . LEU A 1 86 ? 26.595 -3.777 -28.215 1.00 91.81 86 LEU A N 1
ATOM 632 C CA . LEU A 1 86 ? 27.474 -4.662 -28.982 1.00 91.81 86 LEU A CA 1
ATOM 633 C C . LEU A 1 86 ? 28.922 -4.153 -28.989 1.00 91.81 86 LEU A C 1
ATOM 635 O O . LEU A 1 86 ? 29.839 -4.919 -28.704 1.00 91.81 86 LEU A O 1
ATOM 639 N N . VAL A 1 87 ? 29.137 -2.860 -29.243 1.00 94.94 87 VAL A N 1
ATOM 640 C CA . VAL A 1 87 ? 30.477 -2.245 -29.203 1.00 94.94 87 VAL A CA 1
ATOM 641 C C . VAL A 1 87 ? 31.114 -2.425 -27.825 1.00 94.94 87 VAL A C 1
ATOM 643 O O . VAL A 1 87 ? 32.279 -2.810 -27.716 1.00 94.94 87 VAL A O 1
ATOM 646 N N . ARG A 1 88 ? 30.342 -2.215 -26.753 1.00 92.56 88 ARG A N 1
ATOM 647 C CA . ARG A 1 88 ? 30.823 -2.415 -25.383 1.00 92.56 88 ARG A CA 1
ATOM 648 C C . ARG A 1 88 ? 31.135 -3.881 -25.079 1.00 92.56 88 ARG A C 1
ATOM 650 O O . ARG A 1 88 ? 32.122 -4.147 -24.400 1.00 92.56 88 ARG A O 1
ATOM 657 N N . LEU A 1 89 ? 30.346 -4.821 -25.599 1.00 92.81 89 LEU A N 1
ATOM 658 C CA . LEU A 1 89 ? 30.624 -6.254 -25.488 1.00 92.81 89 LEU A CA 1
ATOM 659 C C . LEU A 1 89 ? 31.965 -6.604 -26.148 1.00 92.81 89 LEU A C 1
ATOM 661 O O . LEU A 1 89 ? 32.791 -7.271 -25.530 1.00 92.81 89 LEU A O 1
ATOM 665 N N . VAL A 1 90 ? 32.211 -6.102 -27.362 1.00 94.81 90 VAL A N 1
ATOM 666 C CA . VAL A 1 90 ? 33.486 -6.297 -28.074 1.00 94.81 90 VAL A CA 1
ATOM 667 C C . VAL A 1 90 ? 34.653 -5.714 -27.274 1.00 94.81 90 VAL A C 1
ATOM 669 O O . VAL A 1 90 ? 35.673 -6.382 -27.113 1.00 94.81 90 VAL A O 1
ATOM 672 N N . ALA A 1 91 ? 34.495 -4.514 -26.710 1.00 94.38 91 ALA A N 1
ATOM 673 C CA . ALA A 1 91 ? 35.517 -3.893 -25.868 1.00 94.38 91 ALA A CA 1
ATOM 674 C C . ALA A 1 91 ? 35.824 -4.721 -24.606 1.00 94.38 91 ALA A C 1
ATOM 676 O O . ALA A 1 91 ? 36.989 -4.870 -24.246 1.00 94.38 91 ALA A O 1
ATOM 677 N N . ILE A 1 92 ? 34.806 -5.301 -23.963 1.00 92.56 92 ILE A N 1
ATOM 678 C CA . ILE A 1 92 ? 34.975 -6.178 -22.794 1.00 92.56 92 ILE A CA 1
ATOM 679 C C . ILE A 1 92 ? 35.722 -7.464 -23.178 1.00 92.56 92 ILE A C 1
ATOM 681 O O . ILE A 1 92 ? 36.659 -7.855 -22.485 1.00 92.56 92 ILE A O 1
ATOM 685 N N . VAL A 1 93 ? 35.367 -8.100 -24.299 1.00 92.94 93 VAL A N 1
ATOM 686 C CA . VAL A 1 93 ? 36.070 -9.300 -24.791 1.00 92.94 93 VAL A CA 1
ATOM 687 C C . VAL A 1 93 ? 37.530 -8.983 -25.126 1.00 92.94 93 VAL A C 1
ATOM 689 O O . VAL A 1 93 ? 38.428 -9.725 -24.727 1.00 92.94 93 VAL A O 1
ATOM 692 N N . ALA A 1 94 ? 37.787 -7.857 -25.797 1.00 94.06 94 ALA A N 1
ATOM 693 C CA . ALA A 1 94 ? 39.141 -7.399 -26.101 1.00 94.06 94 ALA A CA 1
ATOM 694 C C . ALA A 1 94 ? 39.947 -7.087 -24.828 1.00 94.06 94 ALA A C 1
ATOM 696 O O . ALA A 1 94 ? 41.119 -7.454 -24.740 1.00 94.06 94 ALA A O 1
ATOM 697 N N . PHE A 1 95 ? 39.317 -6.471 -23.823 1.00 92.94 95 PHE A N 1
ATOM 698 C CA . PHE A 1 95 ? 39.921 -6.215 -22.515 1.00 92.94 95 PHE A CA 1
ATOM 699 C C . PHE A 1 95 ? 40.335 -7.515 -21.818 1.00 92.94 95 PHE A C 1
ATOM 701 O O . PHE A 1 95 ? 41.479 -7.624 -21.373 1.00 92.94 95 PHE A O 1
ATOM 708 N N . PHE A 1 96 ? 39.459 -8.525 -21.780 1.00 91.81 96 PHE A N 1
ATOM 709 C CA . PHE A 1 96 ? 39.797 -9.830 -21.203 1.00 91.81 96 PHE A CA 1
ATOM 710 C C . PHE A 1 96 ? 40.909 -10.538 -21.981 1.00 91.81 96 PHE A C 1
ATOM 712 O O . PHE A 1 96 ? 41.848 -11.047 -21.369 1.00 91.81 96 PHE A O 1
ATOM 719 N N . ALA A 1 97 ? 40.866 -10.518 -23.316 1.00 91.62 97 ALA A N 1
ATOM 720 C CA . ALA A 1 97 ? 41.924 -11.092 -24.148 1.00 91.62 97 ALA A CA 1
ATOM 721 C C . ALA A 1 97 ? 43.283 -10.412 -23.895 1.00 91.62 97 ALA A C 1
ATOM 723 O O . ALA A 1 97 ? 44.308 -11.085 -23.751 1.00 91.62 97 ALA A O 1
ATOM 724 N N . TRP A 1 98 ? 43.296 -9.081 -23.774 1.00 92.88 98 TRP A N 1
ATOM 725 C CA . TRP A 1 98 ? 44.496 -8.319 -23.431 1.00 92.88 98 TRP A CA 1
ATOM 726 C C . TRP A 1 98 ? 45.000 -8.645 -22.018 1.00 92.88 98 TRP A C 1
ATOM 728 O O . TRP A 1 98 ? 46.199 -8.883 -21.852 1.00 92.88 98 TRP A O 1
ATOM 738 N N . ARG A 1 99 ? 44.099 -8.727 -21.028 1.00 89.62 99 ARG A N 1
ATOM 739 C CA . ARG A 1 99 ? 44.410 -9.059 -19.624 1.00 89.62 99 ARG A CA 1
ATOM 740 C C . ARG A 1 99 ? 44.981 -10.463 -19.445 1.00 89.62 99 ARG A C 1
ATOM 742 O O . ARG A 1 99 ? 45.843 -10.649 -18.587 1.00 89.62 99 ARG A O 1
ATOM 749 N N . VAL A 1 100 ? 44.523 -11.434 -20.236 1.00 87.44 100 VAL A N 1
ATOM 750 C CA . VAL A 1 100 ? 45.071 -12.802 -20.248 1.00 87.44 100 VAL A CA 1
ATOM 751 C C . VAL A 1 100 ? 46.461 -12.832 -20.890 1.00 87.44 100 VAL A C 1
ATOM 753 O O . VAL A 1 100 ? 47.346 -13.518 -20.383 1.00 87.44 100 VAL A O 1
ATOM 756 N N . LYS A 1 101 ? 46.684 -12.056 -21.961 1.00 88.25 101 LYS A N 1
ATOM 757 C CA . LYS A 1 101 ? 47.980 -11.983 -22.659 1.00 88.25 101 LYS A CA 1
ATOM 758 C C . LYS A 1 101 ? 49.060 -11.234 -21.861 1.00 88.25 101 LYS A C 1
ATOM 760 O O . LYS A 1 101 ? 50.222 -11.619 -21.919 1.00 88.25 101 LYS A O 1
ATOM 765 N N . HIS A 1 102 ? 48.691 -10.194 -21.114 1.00 85.56 102 HIS A N 1
ATOM 766 C CA . HIS A 1 102 ? 49.609 -9.384 -20.299 1.00 85.56 102 HIS A CA 1
ATOM 767 C C . HIS A 1 102 ? 49.488 -9.765 -18.821 1.00 85.56 102 HIS A C 1
ATOM 769 O O . HIS A 1 102 ? 48.987 -9.007 -17.986 1.00 85.56 102 HIS A O 1
ATOM 775 N N . LYS A 1 103 ? 49.910 -10.990 -18.500 1.00 83.06 103 LYS A N 1
ATOM 776 C CA . LYS A 1 103 ? 49.905 -11.493 -17.127 1.00 83.06 103 LYS A CA 1
ATOM 777 C C . LYS A 1 103 ? 51.026 -10.834 -16.322 1.00 83.06 103 LYS A C 1
ATOM 779 O O . LYS A 1 103 ? 52.175 -10.835 -16.748 1.00 83.06 103 LYS A O 1
ATOM 784 N N . ASN A 1 104 ? 50.703 -10.319 -15.136 1.00 81.00 104 ASN A N 1
ATOM 785 C CA . ASN A 1 104 ? 51.727 -9.855 -14.204 1.00 81.00 104 ASN A CA 1
ATOM 786 C C . ASN A 1 104 ? 52.314 -11.064 -13.459 1.00 81.00 104 ASN A C 1
ATOM 788 O O . ASN A 1 104 ? 51.584 -11.789 -12.777 1.00 81.00 104 ASN A O 1
ATOM 792 N N . HIS A 1 105 ? 53.612 -11.304 -13.633 1.00 76.88 105 HIS A N 1
ATOM 793 C CA . HIS A 1 105 ? 54.313 -12.447 -13.045 1.00 76.88 105 HIS A CA 1
ATOM 794 C C . HIS A 1 105 ? 54.811 -12.159 -11.620 1.00 76.88 105 HIS A C 1
ATOM 796 O O . HIS A 1 105 ? 54.972 -13.100 -10.847 1.00 76.88 105 HIS A O 1
ATOM 802 N N . ASP A 1 106 ? 54.936 -10.886 -11.237 1.00 81.00 106 ASP A N 1
ATOM 803 C CA . ASP A 1 106 ? 55.464 -10.473 -9.929 1.00 81.00 106 ASP A CA 1
ATOM 804 C C . ASP A 1 106 ? 54.405 -10.551 -8.813 1.00 81.00 106 ASP A C 1
ATOM 806 O O . ASP A 1 106 ? 54.721 -10.583 -7.627 1.00 81.00 106 ASP A O 1
ATOM 810 N N . GLY A 1 107 ? 53.122 -10.615 -9.188 1.00 83.69 107 GLY A N 1
ATOM 811 C CA . GLY A 1 107 ? 51.978 -10.607 -8.272 1.00 83.69 107 GLY A CA 1
ATOM 812 C C . GLY A 1 107 ? 50.833 -11.492 -8.754 1.00 83.69 107 GLY A C 1
ATOM 813 O O . GLY A 1 107 ? 49.702 -11.023 -8.897 1.00 83.69 107 GLY A O 1
ATOM 814 N N . VAL A 1 108 ? 51.115 -12.773 -9.019 1.00 85.62 108 VAL A N 1
ATOM 815 C CA . VAL A 1 108 ? 50.159 -13.735 -9.610 1.00 85.62 108 VAL A CA 1
ATOM 816 C C . VAL A 1 108 ? 48.844 -13.819 -8.826 1.00 85.62 108 VAL A C 1
ATOM 818 O O . VAL A 1 108 ? 47.777 -13.905 -9.431 1.00 85.62 108 VAL A O 1
ATOM 821 N N . TRP A 1 109 ? 48.907 -13.756 -7.494 1.00 88.69 109 TRP A N 1
ATOM 822 C CA . TRP A 1 109 ? 47.729 -13.857 -6.629 1.00 88.69 109 TRP A CA 1
ATOM 823 C C . TRP A 1 109 ? 46.830 -12.616 -6.723 1.00 88.69 109 TRP A C 1
ATOM 825 O O . TRP A 1 109 ? 45.621 -12.739 -6.890 1.00 88.69 109 TRP A O 1
ATOM 835 N N . LEU A 1 110 ? 47.420 -11.414 -6.725 1.00 89.25 110 LEU A N 1
ATOM 836 C CA . LEU A 1 110 ? 46.687 -10.159 -6.938 1.00 89.25 110 LEU A CA 1
ATOM 837 C C . LEU A 1 110 ? 46.073 -10.104 -8.341 1.00 89.25 110 LEU A C 1
ATOM 839 O O . LEU A 1 110 ? 44.919 -9.703 -8.504 1.00 89.25 110 LEU A O 1
ATOM 843 N N . TRP A 1 111 ? 46.821 -10.555 -9.354 1.00 89.62 111 TRP A N 1
ATOM 844 C CA . TRP A 1 111 ? 46.327 -10.647 -10.725 1.00 89.62 111 TRP A CA 1
ATOM 845 C C . TRP A 1 111 ? 45.142 -11.615 -10.839 1.00 89.62 111 TRP A C 1
ATOM 847 O O . TRP A 1 111 ? 44.147 -11.263 -11.470 1.00 89.62 111 TRP A O 1
ATOM 857 N N . ALA A 1 112 ? 45.218 -12.791 -10.206 1.00 89.19 112 ALA A N 1
ATOM 858 C CA . ALA A 1 112 ? 44.158 -13.798 -10.235 1.00 89.19 112 ALA A CA 1
ATOM 859 C C . ALA A 1 112 ? 42.883 -13.309 -9.532 1.00 89.19 112 ALA A C 1
ATOM 861 O O . ALA A 1 112 ? 41.801 -13.393 -10.111 1.00 89.19 112 ALA A O 1
ATOM 862 N N . THR A 1 113 ? 43.004 -12.726 -8.337 1.00 92.44 113 THR A N 1
ATOM 863 C CA . THR A 1 113 ? 41.857 -12.169 -7.601 1.00 92.44 113 THR A CA 1
ATOM 864 C C . THR A 1 113 ? 41.187 -11.037 -8.378 1.00 92.44 113 THR A C 1
ATOM 866 O O . THR A 1 113 ? 39.963 -11.007 -8.506 1.00 92.44 113 THR A O 1
ATOM 869 N N . SER A 1 114 ? 41.979 -10.142 -8.973 1.00 92.88 114 SER A N 1
ATOM 870 C CA . SER A 1 114 ? 41.456 -9.083 -9.838 1.00 92.88 114 SER A CA 1
ATOM 871 C C . SER A 1 114 ? 40.795 -9.644 -11.105 1.00 92.88 114 SER A C 1
ATOM 873 O O . SER A 1 114 ? 39.749 -9.143 -11.500 1.00 92.88 114 SER A O 1
ATOM 875 N N . MET A 1 115 ? 41.336 -10.708 -11.710 1.00 91.62 115 MET A N 1
ATOM 876 C CA . MET A 1 115 ? 40.735 -11.354 -12.884 1.00 91.62 115 MET A CA 1
ATOM 877 C C . MET A 1 115 ? 39.371 -11.973 -12.557 1.00 91.62 115 MET A C 1
ATOM 879 O O . MET A 1 115 ? 38.421 -11.806 -13.317 1.00 91.62 115 MET A O 1
ATOM 883 N N . VAL A 1 116 ? 39.253 -12.662 -11.418 1.00 93.69 116 VAL A N 1
ATOM 884 C CA . VAL A 1 116 ? 37.978 -13.238 -10.963 1.00 93.69 116 VAL A CA 1
ATOM 885 C C . VAL A 1 116 ? 36.938 -12.138 -10.734 1.00 93.69 116 VAL A C 1
ATOM 887 O O . VAL A 1 116 ? 35.797 -12.277 -11.176 1.00 93.69 116 VAL A O 1
ATOM 890 N N . ALA A 1 117 ? 37.335 -11.024 -10.111 1.00 94.31 117 ALA A N 1
ATOM 891 C CA . ALA A 1 117 ? 36.457 -9.871 -9.923 1.00 94.31 117 ALA A CA 1
ATOM 892 C C . ALA A 1 117 ? 36.006 -9.267 -11.264 1.00 94.31 117 ALA A C 1
ATOM 894 O O . ALA A 1 117 ? 34.810 -9.048 -11.463 1.00 94.31 117 ALA A O 1
ATOM 895 N N . ASP A 1 118 ? 36.932 -9.060 -12.205 1.00 93.50 118 ASP A N 1
ATOM 896 C CA . ASP A 1 118 ? 36.625 -8.533 -13.538 1.00 93.50 118 ASP A CA 1
ATOM 897 C C . ASP A 1 118 ? 35.625 -9.442 -14.273 1.00 93.50 118 ASP A C 1
ATOM 899 O O . ASP A 1 118 ? 34.623 -8.953 -14.801 1.00 93.50 118 ASP A O 1
ATOM 903 N N . VAL A 1 119 ? 35.845 -10.766 -14.265 1.00 93.81 119 VAL A N 1
ATOM 904 C CA . VAL A 1 119 ? 34.939 -11.758 -14.878 1.00 93.81 119 VAL A CA 1
ATOM 905 C C . VAL A 1 119 ? 33.548 -11.691 -14.250 1.00 93.81 119 VAL A C 1
ATOM 907 O O . VAL A 1 119 ? 32.553 -11.662 -14.977 1.00 93.81 119 VAL A O 1
ATOM 910 N N . TRP A 1 120 ? 33.463 -11.602 -12.921 1.00 95.25 120 TRP A N 1
ATOM 911 C CA . TRP A 1 120 ? 32.189 -11.467 -12.216 1.00 95.25 120 TRP A CA 1
ATOM 912 C C . TRP A 1 120 ? 31.448 -10.179 -12.599 1.00 95.25 120 TRP A C 1
ATOM 914 O O . TRP A 1 120 ? 30.244 -10.215 -12.874 1.00 95.25 120 TRP A O 1
ATOM 924 N N . PHE A 1 121 ? 32.153 -9.046 -12.684 1.00 94.31 121 PHE A N 1
ATOM 925 C CA . PHE A 1 121 ? 31.570 -7.777 -13.128 1.00 94.31 121 PHE A CA 1
ATOM 926 C C . PHE A 1 121 ? 31.124 -7.819 -14.591 1.00 94.31 121 PHE A C 1
ATOM 928 O O . PHE A 1 121 ? 30.026 -7.353 -14.904 1.00 94.31 121 PHE A O 1
ATOM 935 N N . GLY A 1 122 ? 31.932 -8.396 -15.482 1.00 93.12 122 GLY A N 1
ATOM 936 C CA . GLY A 1 122 ? 31.598 -8.557 -16.898 1.00 93.12 122 GLY A CA 1
ATOM 937 C C . GLY A 1 122 ? 30.366 -9.439 -17.103 1.00 93.12 122 GLY A C 1
ATOM 938 O O . GLY A 1 122 ? 29.456 -9.067 -17.847 1.00 93.12 122 GLY A O 1
ATOM 939 N N . PHE A 1 123 ? 30.293 -10.559 -16.381 1.00 92.38 123 PHE A N 1
ATOM 940 C CA . PHE A 1 123 ? 29.141 -11.458 -16.392 1.00 92.38 123 PHE A CA 1
ATOM 941 C C . PHE A 1 123 ? 27.883 -10.789 -15.822 1.00 92.38 123 PHE A C 1
ATOM 943 O O . PHE A 1 123 ? 26.835 -10.793 -16.467 1.00 92.38 123 PHE A O 1
ATOM 950 N N . SER A 1 124 ? 27.994 -10.121 -14.670 1.00 94.62 124 SER A N 1
ATOM 951 C CA . SER A 1 124 ? 26.886 -9.369 -14.062 1.00 94.62 124 SER A CA 1
ATOM 952 C C . SER A 1 124 ? 26.381 -8.251 -14.980 1.00 94.62 124 SER A C 1
ATOM 954 O O . SER A 1 124 ? 25.173 -8.037 -15.113 1.00 94.62 124 SER A O 1
ATOM 956 N N . TRP A 1 125 ? 27.293 -7.547 -15.659 1.00 94.00 125 TRP A N 1
ATOM 957 C CA . TRP A 1 125 ? 26.937 -6.531 -16.646 1.00 94.00 125 TRP A CA 1
ATOM 958 C C . TRP A 1 125 ? 26.191 -7.140 -17.834 1.00 94.00 125 TRP A C 1
ATOM 960 O O . TRP A 1 125 ? 25.155 -6.595 -18.220 1.00 94.00 125 TRP A O 1
ATOM 970 N N . LEU A 1 126 ? 26.675 -8.260 -18.381 1.00 91.88 126 LEU A N 1
ATOM 971 C CA . LEU A 1 126 ? 26.045 -8.948 -19.508 1.00 91.88 126 LEU A CA 1
ATOM 972 C C . LEU A 1 126 ? 24.622 -9.393 -19.155 1.00 91.88 126 LEU A C 1
ATOM 974 O O . LEU A 1 126 ? 23.686 -9.069 -19.888 1.00 91.88 126 LEU A O 1
ATOM 978 N N . LEU A 1 127 ? 24.443 -10.042 -17.999 1.00 91.94 127 LEU A N 1
ATOM 979 C CA . LEU A 1 127 ? 23.123 -10.440 -17.502 1.00 91.94 127 LEU A CA 1
ATOM 980 C C . LEU A 1 127 ? 22.179 -9.240 -17.344 1.00 91.94 127 LEU A C 1
ATOM 982 O O . LEU A 1 127 ? 21.007 -9.335 -17.689 1.00 91.94 127 LEU A O 1
ATOM 986 N N . ASN A 1 128 ? 22.681 -8.085 -16.902 1.00 90.75 128 ASN A N 1
ATOM 987 C CA . ASN A 1 128 ? 21.887 -6.858 -16.783 1.00 90.75 128 ASN A CA 1
ATOM 988 C C . ASN A 1 128 ? 21.539 -6.209 -18.142 1.00 90.75 128 ASN A C 1
ATOM 990 O O . ASN A 1 128 ? 20.609 -5.401 -18.211 1.00 90.75 128 ASN A O 1
ATOM 994 N N . GLN A 1 129 ? 22.267 -6.512 -19.224 1.00 88.56 129 GLN A N 1
ATOM 995 C CA . GLN A 1 129 ? 21.912 -6.030 -20.566 1.00 88.56 129 GLN A CA 1
ATOM 996 C C . GLN A 1 129 ? 20.814 -6.871 -21.219 1.00 88.56 129 GLN A C 1
ATOM 998 O O . GLN A 1 129 ? 19.995 -6.303 -21.939 1.00 88.56 129 GLN A O 1
ATOM 1003 N N . LEU A 1 130 ? 20.751 -8.184 -20.956 1.00 86.44 130 LEU A N 1
ATOM 1004 C CA . LEU A 1 130 ? 19.799 -9.086 -21.624 1.00 86.44 130 LEU A CA 1
ATOM 1005 C C . LEU A 1 130 ? 18.328 -8.621 -21.507 1.00 86.44 130 LEU A C 1
ATOM 1007 O O . LEU A 1 130 ? 17.678 -8.514 -22.550 1.00 86.44 130 LEU A O 1
ATOM 1011 N N . PRO A 1 131 ? 17.799 -8.229 -20.325 1.00 85.94 131 PRO A N 1
ATOM 1012 C CA . PRO A 1 131 ? 16.424 -7.728 -20.211 1.00 85.94 131 PRO A CA 1
ATOM 1013 C C . PRO A 1 131 ? 16.182 -6.399 -20.941 1.00 85.94 131 PRO A C 1
ATOM 1015 O O . PRO A 1 131 ? 15.053 -6.083 -21.306 1.00 85.94 131 PRO A O 1
ATOM 1018 N N . LYS A 1 132 ? 17.234 -5.601 -21.165 1.00 85.31 132 LYS A N 1
ATOM 1019 C CA . LYS A 1 132 ? 17.145 -4.265 -21.780 1.00 85.31 132 LYS A CA 1
ATOM 1020 C C . LYS A 1 132 ? 17.154 -4.308 -23.303 1.00 85.31 132 LYS A C 1
ATOM 1022 O O . LYS A 1 132 ? 16.882 -3.291 -23.936 1.00 85.31 132 LYS A O 1
ATOM 1027 N N . LEU A 1 133 ? 17.449 -5.462 -23.904 1.00 81.38 133 LEU A N 1
ATOM 1028 C CA . LEU A 1 133 ? 17.482 -5.605 -25.359 1.00 81.38 133 LEU A CA 1
ATOM 1029 C C . LEU A 1 133 ? 16.092 -5.475 -25.989 1.00 81.38 133 LEU A C 1
ATOM 1031 O O . LEU A 1 133 ? 16.000 -5.045 -27.141 1.00 81.38 133 LEU A O 1
ATOM 1035 N N . ASN A 1 134 ? 15.022 -5.811 -25.263 1.00 83.56 134 ASN A N 1
ATOM 1036 C CA . ASN A 1 134 ? 13.655 -5.739 -25.775 1.00 83.56 134 ASN A CA 1
ATOM 1037 C C . ASN A 1 134 ? 12.670 -5.158 -24.741 1.00 83.56 134 ASN A C 1
ATOM 1039 O O . ASN A 1 134 ? 11.894 -5.902 -24.140 1.00 83.56 134 ASN A O 1
ATOM 1043 N N . PRO A 1 135 ? 12.699 -3.834 -24.506 1.00 84.31 135 PRO A N 1
ATOM 1044 C CA . PRO A 1 135 ? 11.753 -3.187 -23.608 1.00 84.31 135 PRO A CA 1
ATOM 1045 C C . PRO A 1 135 ? 10.339 -3.212 -24.208 1.00 84.31 135 PRO A C 1
ATOM 1047 O O . PRO A 1 135 ? 10.106 -2.696 -25.302 1.00 84.31 135 PRO A O 1
ATOM 1050 N N . VAL A 1 136 ? 9.387 -3.779 -23.465 1.00 84.38 136 VAL A N 1
ATOM 1051 C CA . VAL A 1 136 ? 7.966 -3.833 -23.836 1.00 84.38 136 VAL A CA 1
ATOM 1052 C C . VAL A 1 136 ? 7.150 -3.127 -22.761 1.00 84.38 136 VAL A C 1
ATOM 1054 O O . VAL A 1 136 ? 7.226 -3.484 -21.585 1.00 84.38 136 VAL A O 1
ATOM 1057 N N . LYS A 1 137 ? 6.347 -2.140 -23.161 1.00 84.62 137 LYS A N 1
ATOM 1058 C CA . LYS A 1 137 ? 5.375 -1.471 -22.289 1.00 84.62 137 LYS A CA 1
ATOM 1059 C C . LYS A 1 137 ? 3.992 -2.020 -22.619 1.00 84.62 137 LYS A C 1
ATOM 1061 O O . LYS A 1 137 ? 3.575 -1.980 -23.770 1.00 84.62 137 LYS A O 1
ATOM 1066 N N . ARG A 1 138 ? 3.273 -2.543 -21.628 1.00 84.75 138 ARG A N 1
ATOM 1067 C CA . ARG A 1 138 ? 1.872 -2.966 -21.782 1.00 84.75 138 ARG A CA 1
ATOM 1068 C C . ARG A 1 138 ? 0.984 -2.000 -21.016 1.00 84.75 138 ARG A C 1
ATOM 1070 O O . ARG A 1 138 ? 1.287 -1.691 -19.866 1.00 84.75 138 ARG A O 1
ATOM 1077 N N . VAL A 1 139 ? -0.069 -1.508 -21.656 1.00 84.88 139 VAL A N 1
ATOM 1078 C CA . VAL A 1 139 ? -1.034 -0.590 -21.043 1.00 84.88 139 VAL A CA 1
ATOM 1079 C C . VAL A 1 139 ? -2.413 -1.246 -21.103 1.00 84.88 139 VAL A C 1
ATOM 1081 O O . VAL A 1 139 ? -2.833 -1.623 -22.198 1.00 84.88 139 VAL A O 1
ATOM 1084 N N . PRO A 1 140 ? -3.099 -1.426 -19.961 1.00 86.00 140 PRO A N 1
ATOM 1085 C CA . PRO A 1 140 ? -4.464 -1.937 -19.952 1.00 86.00 140 PRO A CA 1
ATOM 1086 C C . PRO A 1 140 ? -5.439 -0.883 -20.491 1.00 86.00 140 PRO A C 1
ATOM 1088 O O . PRO A 1 140 ? -5.291 0.307 -20.199 1.00 86.00 140 PRO A O 1
A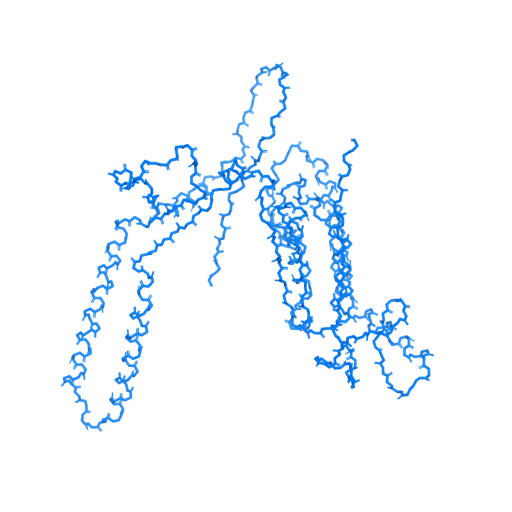TOM 1091 N N . ASP A 1 141 ? -6.439 -1.326 -21.245 1.00 83.31 141 ASP A N 1
ATOM 1092 C CA . ASP A 1 141 ? -7.558 -0.502 -21.696 1.00 83.31 141 ASP A CA 1
ATOM 1093 C C . ASP A 1 141 ? -8.775 -0.749 -20.794 1.00 83.31 141 ASP A C 1
ATOM 1095 O O . ASP A 1 141 ? -9.453 -1.773 -20.880 1.00 83.31 141 ASP A O 1
ATOM 1099 N N . LEU A 1 142 ? -9.020 0.194 -19.883 1.00 82.50 142 LEU A N 1
ATOM 1100 C CA . LEU A 1 142 ? -10.110 0.099 -18.912 1.00 82.50 142 LEU A CA 1
ATOM 1101 C C . LEU A 1 142 ? -11.490 0.251 -19.566 1.00 82.50 142 LEU A C 1
ATOM 1103 O O . LEU A 1 142 ? -12.449 -0.321 -19.060 1.00 82.50 142 LEU A O 1
ATOM 1107 N N . ALA A 1 143 ? -11.591 0.983 -20.681 1.00 82.00 143 ALA A N 1
ATOM 1108 C CA . ALA A 1 143 ? -12.856 1.139 -21.397 1.00 82.00 143 ALA A CA 1
ATOM 1109 C C . ALA A 1 143 ? -13.231 -0.173 -22.093 1.00 82.00 143 ALA A C 1
ATOM 1111 O O . ALA A 1 143 ? -14.338 -0.672 -21.915 1.00 82.00 143 ALA A O 1
ATOM 1112 N N . ALA A 1 144 ? -12.259 -0.799 -22.767 1.00 81.88 144 ALA A N 1
ATOM 1113 C CA . ALA A 1 144 ? -12.455 -2.129 -23.334 1.00 81.88 144 ALA A CA 1
ATOM 1114 C C . ALA A 1 144 ? -12.826 -3.156 -22.250 1.00 81.88 144 ALA A C 1
ATOM 1116 O O . ALA A 1 144 ? -13.700 -3.989 -22.475 1.00 81.88 144 ALA A O 1
ATOM 1117 N N . LEU A 1 145 ? -12.211 -3.092 -21.062 1.00 82.62 145 LEU A N 1
ATOM 1118 C CA . LEU A 1 145 ? -12.552 -3.986 -19.951 1.00 82.62 145 LEU A CA 1
ATOM 1119 C C . LEU A 1 145 ? -13.998 -3.805 -19.466 1.00 82.62 145 LEU A C 1
ATOM 1121 O O . LEU A 1 145 ? -14.687 -4.808 -19.257 1.00 82.62 145 LEU A O 1
ATOM 1125 N N . ALA A 1 146 ? -14.442 -2.555 -19.310 1.00 79.69 146 ALA A N 1
ATOM 1126 C CA . ALA A 1 146 ? -15.805 -2.227 -18.902 1.00 79.69 146 ALA A CA 1
ATOM 1127 C C . ALA A 1 146 ? -16.834 -2.749 -19.920 1.00 79.69 146 ALA A C 1
ATOM 1129 O O . ALA A 1 146 ? -17.784 -3.426 -19.525 1.00 79.69 146 ALA A O 1
ATOM 1130 N N . ASP A 1 147 ? -16.584 -2.539 -21.216 1.00 79.38 147 ASP A N 1
ATOM 1131 C CA . ASP A 1 147 ? -17.459 -2.997 -22.304 1.00 79.38 147 ASP A CA 1
ATOM 1132 C C . ASP A 1 147 ? -17.534 -4.532 -22.401 1.00 79.38 147 ASP A C 1
ATOM 1134 O O . ASP A 1 147 ? -18.586 -5.093 -22.705 1.00 79.38 147 ASP A O 1
ATOM 1138 N N . HIS A 1 148 ? -16.424 -5.234 -22.143 1.00 70.50 148 HIS A N 1
ATOM 1139 C CA . HIS A 1 148 ? -16.362 -6.696 -22.272 1.00 70.50 148 HIS A CA 1
ATOM 1140 C C . HIS A 1 148 ? -16.973 -7.445 -21.093 1.00 70.50 148 HIS A C 1
ATOM 1142 O O . HIS A 1 148 ? -17.601 -8.488 -21.283 1.00 70.50 148 HIS A O 1
ATOM 1148 N N . SER A 1 149 ? -16.704 -6.984 -19.874 1.00 63.69 149 SER A N 1
ATOM 1149 C CA . SER A 1 149 ? -16.980 -7.781 -18.675 1.00 63.69 149 SER A CA 1
ATOM 1150 C C . SER A 1 149 ? -18.260 -7.340 -17.975 1.00 63.69 149 SER A C 1
ATOM 1152 O O . SER A 1 149 ? -18.903 -8.170 -17.327 1.00 63.69 149 SER A O 1
ATOM 1154 N N . GLY A 1 150 ? -18.639 -6.061 -18.085 1.00 66.00 150 GLY A N 1
ATOM 1155 C CA . GLY A 1 150 ? -19.554 -5.438 -17.128 1.00 66.00 150 GLY A CA 1
ATOM 1156 C C . GLY A 1 150 ? -19.084 -5.629 -15.673 1.00 66.00 150 GLY A C 1
ATOM 1157 O O . GLY A 1 150 ? -18.162 -6.394 -15.376 1.00 66.00 150 GLY A O 1
ATOM 1158 N N . ASP A 1 151 ? -19.739 -4.982 -14.713 1.00 63.22 151 ASP A N 1
ATOM 1159 C CA . ASP A 1 151 ? -19.363 -5.150 -13.297 1.00 63.22 151 ASP A CA 1
ATOM 1160 C C . ASP A 1 151 ? -19.591 -6.598 -12.796 1.00 63.22 151 ASP A C 1
ATOM 1162 O O . ASP A 1 151 ? -18.921 -7.085 -11.877 1.00 63.22 151 ASP A O 1
ATOM 1166 N N . ALA A 1 152 ? -20.487 -7.344 -13.453 1.00 64.38 152 ALA A N 1
ATOM 1167 C CA . ALA A 1 152 ? -20.910 -8.684 -13.052 1.00 64.38 152 ALA A CA 1
ATOM 1168 C C . ALA A 1 152 ? -19.873 -9.797 -13.310 1.00 64.38 152 ALA A C 1
ATOM 1170 O O . ALA A 1 152 ? -19.836 -10.744 -12.524 1.00 64.38 152 ALA A O 1
ATOM 1171 N N . ASN A 1 153 ? -18.970 -9.678 -14.294 1.00 79.31 153 ASN A N 1
ATOM 1172 C CA . ASN A 1 153 ? -17.992 -10.743 -14.605 1.00 79.31 153 ASN A CA 1
ATOM 1173 C C . ASN A 1 153 ? -16.582 -10.511 -14.038 1.00 79.31 153 ASN A C 1
ATOM 1175 O O . ASN A 1 153 ? -15.660 -11.273 -14.322 1.00 79.31 153 ASN A O 1
ATOM 1179 N N . LEU A 1 154 ? -16.395 -9.472 -13.224 1.00 85.69 154 LEU A N 1
ATOM 1180 C CA . LEU A 1 154 ? -15.125 -9.220 -12.543 1.00 85.69 154 LEU A CA 1
ATOM 1181 C C . LEU A 1 154 ? -14.773 -10.339 -11.529 1.00 85.69 154 LEU A C 1
ATOM 1183 O O . LEU A 1 154 ? -15.688 -10.825 -10.856 1.00 85.69 154 LEU A O 1
ATOM 1187 N N . PRO A 1 155 ? -13.497 -10.762 -11.413 1.00 90.25 155 PRO A N 1
ATOM 1188 C CA . PRO A 1 155 ? -13.067 -11.784 -10.455 1.00 90.25 155 PRO A CA 1
ATOM 1189 C C . PRO A 1 155 ? -13.078 -11.279 -9.003 1.00 90.25 155 PRO A C 1
ATOM 1191 O O . PRO A 1 155 ? -13.019 -10.083 -8.749 1.00 90.25 155 PRO A O 1
ATOM 1194 N N . GLY A 1 156 ? -13.112 -12.198 -8.036 1.00 90.62 156 GLY A N 1
ATOM 1195 C CA . GLY A 1 156 ? -12.848 -11.856 -6.636 1.00 90.62 156 GLY A CA 1
ATOM 1196 C C . GLY A 1 156 ? -11.375 -11.484 -6.421 1.00 90.62 156 GLY A C 1
ATOM 1197 O O . GLY A 1 156 ? -10.494 -12.133 -6.989 1.00 90.62 156 GLY A O 1
ATOM 1198 N N . ILE A 1 157 ? -11.101 -10.453 -5.619 1.00 91.62 157 ILE A N 1
ATOM 1199 C CA . ILE A 1 157 ? -9.752 -9.973 -5.296 1.00 91.62 157 ILE A CA 1
ATOM 1200 C C . ILE A 1 157 ? -9.563 -9.920 -3.780 1.00 91.62 157 ILE A C 1
ATOM 1202 O O . ILE A 1 157 ? -10.198 -9.128 -3.090 1.00 91.62 157 ILE A O 1
ATOM 1206 N N . ASP A 1 158 ? -8.600 -10.682 -3.277 1.00 92.88 158 ASP A N 1
ATOM 1207 C CA . ASP A 1 158 ? -8.168 -10.594 -1.885 1.00 92.88 158 ASP A CA 1
ATOM 1208 C C . ASP A 1 158 ? -6.891 -9.759 -1.784 1.00 92.88 158 ASP A C 1
ATOM 1210 O O . ASP A 1 158 ? -5.882 -10.039 -2.440 1.00 92.88 158 ASP A O 1
ATOM 1214 N N . ILE A 1 159 ? -6.936 -8.709 -0.967 1.00 93.12 159 ILE A N 1
ATOM 1215 C CA . ILE A 1 159 ? -5.815 -7.798 -0.742 1.00 93.12 159 ILE A CA 1
ATOM 1216 C C . ILE A 1 159 ? -5.252 -8.074 0.644 1.00 93.12 159 ILE A C 1
ATOM 1218 O O . ILE A 1 159 ? -5.944 -7.901 1.643 1.00 93.12 159 ILE A O 1
ATOM 1222 N N . PHE A 1 160 ? -3.985 -8.471 0.699 1.00 92.69 160 PHE A N 1
ATOM 1223 C CA . PHE A 1 160 ? -3.275 -8.730 1.945 1.00 92.69 160 PHE A CA 1
ATOM 1224 C C . PHE A 1 160 ? -2.357 -7.557 2.285 1.00 92.69 160 PHE A C 1
ATOM 1226 O O . PHE A 1 160 ? -1.528 -7.146 1.471 1.00 92.69 160 PHE A O 1
ATOM 1233 N N . VAL A 1 161 ? -2.503 -7.037 3.499 1.00 91.19 161 VAL A N 1
ATOM 1234 C CA . VAL A 1 161 ? -1.620 -6.047 4.115 1.00 91.19 161 VAL A CA 1
ATOM 1235 C C . VAL A 1 161 ? -0.947 -6.726 5.299 1.00 91.19 161 VAL A C 1
ATOM 1237 O O . VAL A 1 161 ? -1.627 -7.267 6.164 1.00 91.19 161 VAL A O 1
ATOM 1240 N N . THR A 1 162 ? 0.379 -6.725 5.333 1.00 90.44 162 THR A N 1
ATOM 1241 C CA . THR A 1 162 ? 1.171 -7.304 6.424 1.00 90.44 162 THR A CA 1
ATOM 1242 C C . THR A 1 162 ? 1.892 -6.188 7.165 1.00 90.44 162 THR A C 1
ATOM 1244 O O . THR A 1 162 ? 2.546 -5.378 6.507 1.00 90.44 162 THR A O 1
ATOM 1247 N N . THR A 1 163 ? 1.786 -6.149 8.491 1.00 86.44 163 THR A N 1
ATOM 1248 C CA . THR A 1 163 ? 2.463 -5.165 9.350 1.00 86.44 163 THR A CA 1
ATOM 1249 C C . THR A 1 163 ? 3.307 -5.863 10.397 1.00 86.44 163 THR A C 1
ATOM 1251 O O . THR A 1 163 ? 2.931 -6.921 10.904 1.00 86.44 163 THR A O 1
ATOM 1254 N N . VAL A 1 164 ? 4.448 -5.263 10.727 1.00 79.88 164 VAL A N 1
ATOM 1255 C CA . VAL A 1 164 ? 5.421 -5.873 11.642 1.00 79.88 164 VAL A CA 1
ATOM 1256 C C . VAL A 1 164 ? 5.197 -5.427 13.088 1.00 79.88 164 VAL A C 1
ATOM 1258 O O . VAL A 1 164 ? 5.106 -6.279 13.971 1.00 79.88 164 VAL A O 1
ATOM 1261 N N . ASP A 1 165 ? 5.154 -4.114 13.340 1.00 76.38 165 ASP A N 1
ATOM 1262 C CA . ASP A 1 165 ? 4.966 -3.510 14.669 1.00 76.38 165 ASP A CA 1
ATOM 1263 C C . ASP A 1 165 ? 4.658 -2.001 14.534 1.00 76.38 165 ASP A C 1
ATOM 1265 O O . ASP A 1 165 ? 5.220 -1.366 13.636 1.00 76.38 165 ASP A O 1
ATOM 1269 N N . PRO A 1 166 ? 3.827 -1.380 15.403 1.00 72.94 166 PRO A N 1
ATOM 1270 C CA . PRO A 1 166 ? 3.491 0.035 15.264 1.00 72.94 166 PRO A CA 1
ATOM 1271 C C . PRO A 1 166 ? 4.630 0.978 15.690 1.00 72.94 166 PRO A C 1
ATOM 1273 O O . PRO A 1 166 ? 4.498 2.194 15.542 1.00 72.94 166 PRO A O 1
ATOM 1276 N N . VAL A 1 167 ? 5.730 0.450 16.250 1.00 72.94 167 VAL A N 1
ATOM 1277 C CA . VAL A 1 167 ? 6.945 1.225 16.552 1.00 72.94 167 VAL A CA 1
ATOM 1278 C C . VAL A 1 167 ? 7.827 1.363 15.311 1.00 72.94 167 VAL A C 1
ATOM 1280 O O . VAL A 1 167 ? 8.288 2.466 15.014 1.00 72.94 167 VAL A O 1
ATOM 1283 N N . ASP A 1 168 ? 8.041 0.266 14.581 1.00 75.94 168 ASP A N 1
ATOM 1284 C CA . ASP A 1 168 ? 8.877 0.244 13.373 1.00 7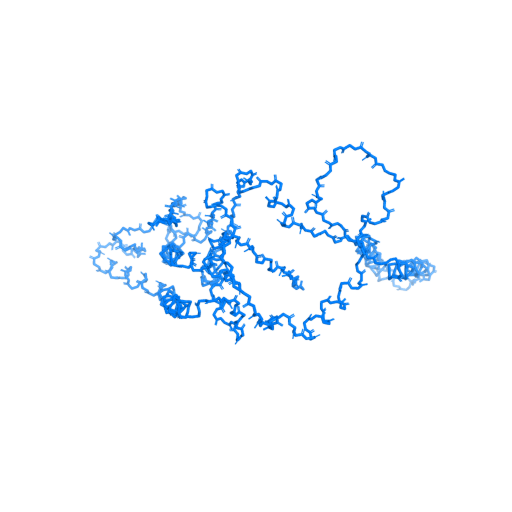5.94 168 ASP A CA 1
ATOM 1285 C C . ASP A 1 168 ? 8.147 0.854 12.161 1.00 75.94 168 ASP A C 1
ATOM 1287 O O . ASP A 1 168 ? 8.767 1.492 11.305 1.00 75.94 168 ASP A O 1
ATOM 1291 N N . GLU A 1 169 ? 6.819 0.707 12.105 1.00 76.75 169 GLU A N 1
ATOM 1292 C CA . GLU A 1 169 ? 5.960 1.225 11.041 1.00 76.75 169 GLU A CA 1
ATOM 1293 C C . GLU A 1 169 ? 4.934 2.209 11.623 1.00 76.75 169 GLU A C 1
ATOM 1295 O O . GLU A 1 169 ? 4.095 1.814 12.435 1.00 76.75 169 GLU A O 1
ATOM 1300 N N . PRO A 1 170 ? 4.930 3.496 11.218 1.00 84.81 170 PRO A N 1
ATOM 1301 C CA . PRO A 1 170 ? 3.992 4.448 11.792 1.00 84.81 170 PRO A CA 1
ATOM 1302 C C . PRO A 1 170 ? 2.554 4.061 11.446 1.00 84.81 170 PRO A C 1
ATOM 1304 O O . PRO A 1 170 ? 2.164 4.035 10.276 1.00 84.81 170 PRO A O 1
ATOM 1307 N N . LEU A 1 171 ? 1.752 3.836 12.484 1.00 89.69 171 LEU A N 1
ATOM 1308 C CA . LEU A 1 171 ? 0.362 3.382 12.412 1.00 89.69 171 LEU A CA 1
ATOM 1309 C C . LEU A 1 171 ? -0.501 4.187 11.429 1.00 89.69 171 LEU A C 1
ATOM 1311 O O . LEU A 1 171 ? -1.348 3.633 10.727 1.00 89.69 171 LEU A O 1
ATOM 1315 N N . LEU A 1 172 ? -0.249 5.494 11.323 1.00 91.88 172 LEU A N 1
ATOM 1316 C CA . LEU A 1 172 ? -0.960 6.375 10.403 1.00 91.88 172 LEU A CA 1
ATOM 1317 C C . LEU A 1 172 ? -0.757 5.991 8.923 1.00 91.88 172 LEU A C 1
ATOM 1319 O O . LEU A 1 172 ? -1.688 6.142 8.128 1.00 91.88 172 LEU A O 1
ATOM 1323 N N . TYR A 1 173 ? 0.410 5.467 8.528 1.00 92.00 173 TYR A N 1
ATOM 1324 C CA . TYR A 1 173 ? 0.629 4.980 7.158 1.00 92.00 173 TYR A CA 1
ATOM 1325 C C . TYR A 1 173 ? -0.204 3.731 6.867 1.00 92.00 173 TYR A C 1
ATOM 1327 O O . TYR A 1 173 ? -0.825 3.649 5.803 1.00 92.00 173 TYR A O 1
ATOM 1335 N N . THR A 1 174 ? -0.276 2.799 7.818 1.00 92.19 174 THR A N 1
ATOM 1336 C CA . THR A 1 174 ? -1.116 1.597 7.723 1.00 92.19 174 THR A CA 1
ATOM 1337 C C . THR A 1 174 ? -2.591 1.977 7.600 1.00 92.19 174 THR A C 1
ATOM 1339 O O . THR A 1 174 ? -3.265 1.542 6.665 1.00 92.19 174 THR A O 1
ATOM 1342 N N . VAL A 1 175 ? -3.069 2.878 8.466 1.00 93.75 175 VAL A N 1
ATOM 1343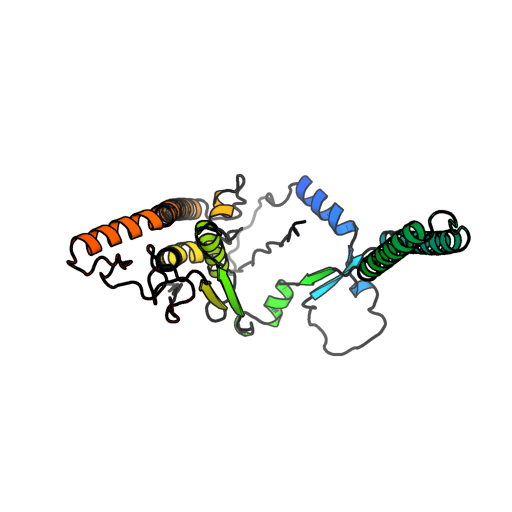 C CA . VAL A 1 175 ? -4.435 3.435 8.435 1.00 93.75 175 VAL A CA 1
ATOM 1344 C C . VAL A 1 175 ? -4.764 4.021 7.059 1.00 93.75 175 VAL A C 1
ATOM 1346 O O . VAL A 1 175 ? -5.775 3.666 6.453 1.00 93.75 175 VAL A O 1
ATOM 1349 N N . ASN A 1 176 ? -3.893 4.878 6.520 1.00 95.19 176 ASN A N 1
ATOM 1350 C CA . ASN A 1 176 ? -4.109 5.507 5.215 1.00 95.19 176 ASN A CA 1
ATOM 1351 C C . ASN A 1 176 ? -4.069 4.511 4.050 1.00 95.19 176 ASN A C 1
ATOM 1353 O O . ASN A 1 176 ? -4.813 4.667 3.079 1.00 95.19 176 ASN A O 1
ATOM 1357 N N . THR A 1 177 ? -3.221 3.488 4.141 1.00 94.38 177 THR A N 1
ATOM 1358 C CA . THR A 1 177 ? -3.133 2.422 3.137 1.00 94.38 177 THR A CA 1
ATOM 1359 C C . THR A 1 177 ? -4.427 1.618 3.099 1.00 94.38 177 THR A C 1
ATOM 1361 O O . THR A 1 177 ? -5.008 1.444 2.028 1.00 94.38 177 THR A O 1
ATOM 1364 N N . ILE A 1 178 ? -4.940 1.213 4.263 1.00 94.38 178 ILE A N 1
ATOM 1365 C CA . ILE A 1 178 ? -6.193 0.457 4.368 1.00 94.38 178 ILE A CA 1
ATOM 1366 C C . ILE A 1 178 ? -7.376 1.306 3.900 1.00 94.38 178 ILE A C 1
ATOM 1368 O O . ILE A 1 178 ? -8.177 0.835 3.098 1.00 94.38 178 ILE A O 1
ATOM 1372 N N . LEU A 1 179 ? -7.464 2.578 4.302 1.00 95.19 179 LEU A N 1
ATOM 1373 C CA . LEU A 1 179 ? -8.511 3.484 3.813 1.00 95.19 179 LEU A CA 1
ATOM 1374 C C . LEU A 1 179 ? -8.464 3.662 2.291 1.00 95.19 179 LEU A C 1
ATOM 1376 O O . LEU A 1 179 ? -9.513 3.701 1.646 1.00 95.19 179 LEU A O 1
ATOM 1380 N N . SER A 1 180 ? -7.265 3.716 1.707 1.00 95.00 180 SER A N 1
ATOM 1381 C CA . SER A 1 180 ? -7.095 3.759 0.254 1.00 95.00 180 SER A CA 1
ATOM 1382 C C . SER A 1 180 ? -7.560 2.469 -0.424 1.00 95.00 180 SER A C 1
ATOM 1384 O O . SER A 1 180 ? -8.171 2.546 -1.487 1.00 95.00 180 SER A O 1
ATOM 1386 N N . ILE A 1 181 ? -7.292 1.303 0.174 1.00 93.94 181 ILE A N 1
ATOM 1387 C CA . ILE A 1 181 ? -7.742 -0.003 -0.330 1.00 93.94 181 ILE A CA 1
ATOM 1388 C C . ILE A 1 181 ? -9.268 -0.112 -0.248 1.00 93.94 181 ILE A C 1
ATOM 1390 O O . ILE A 1 181 ? -9.922 -0.478 -1.224 1.00 93.94 181 ILE A O 1
ATOM 1394 N N . LEU A 1 182 ? -9.860 0.264 0.885 1.00 92.88 182 LEU A N 1
ATOM 1395 C CA . LEU A 1 182 ? -11.310 0.240 1.076 1.00 92.88 182 LEU A CA 1
ATOM 1396 C C . LEU A 1 182 ? -12.037 1.213 0.135 1.00 92.88 182 LEU A C 1
ATOM 1398 O O . LEU A 1 182 ? -13.168 0.944 -0.254 1.00 92.88 182 LEU A O 1
ATOM 1402 N N . ALA A 1 183 ? -11.393 2.309 -0.272 1.00 92.75 183 ALA A N 1
ATOM 1403 C CA . ALA A 1 183 ? -11.947 3.294 -1.202 1.00 92.75 183 ALA A CA 1
ATOM 1404 C C . ALA A 1 183 ? -11.677 2.988 -2.691 1.00 92.75 183 ALA A C 1
ATOM 1406 O O . ALA A 1 183 ? -11.932 3.853 -3.540 1.00 92.75 183 ALA A O 1
ATOM 1407 N N . THR A 1 184 ? -11.170 1.792 -3.016 1.00 91.31 184 THR A N 1
ATOM 1408 C CA . THR A 1 184 ? -10.904 1.365 -4.399 1.00 91.31 184 THR A CA 1
ATOM 1409 C C . THR A 1 184 ? -12.196 1.304 -5.218 1.00 91.31 184 THR A C 1
ATOM 1411 O O . THR A 1 184 ? -13.276 0.994 -4.704 1.00 91.31 184 THR A O 1
ATOM 1414 N N . ASP A 1 185 ? -12.074 1.623 -6.505 1.00 88.88 185 ASP A N 1
ATOM 1415 C CA . ASP A 1 185 ? -13.161 1.545 -7.475 1.00 88.88 185 ASP A CA 1
ATOM 1416 C C . ASP A 1 185 ? -13.320 0.102 -7.979 1.00 88.88 185 ASP A C 1
ATOM 1418 O O . ASP A 1 185 ? -12.785 -0.289 -9.016 1.00 88.88 185 ASP A O 1
ATOM 1422 N N . TYR A 1 186 ? -13.952 -0.725 -7.144 1.00 88.25 186 TYR A N 1
ATOM 1423 C CA . TYR A 1 186 ? -14.266 -2.124 -7.427 1.00 88.25 186 TYR A CA 1
ATOM 1424 C C . TYR A 1 186 ? -15.599 -2.512 -6.760 1.00 88.25 186 TYR A C 1
ATOM 1426 O O . TYR A 1 186 ? -15.948 -1.925 -5.718 1.00 88.25 186 TYR A O 1
ATOM 1434 N N . PRO A 1 187 ? -16.353 -3.484 -7.311 1.00 88.00 187 PRO A N 1
ATOM 1435 C CA . PRO A 1 187 ? -17.577 -3.973 -6.682 1.00 88.00 187 PRO A CA 1
ATOM 1436 C C . PRO A 1 187 ? -17.310 -4.477 -5.259 1.00 88.00 187 PRO A C 1
ATOM 1438 O O . PRO A 1 187 ? -16.397 -5.268 -5.035 1.00 88.00 187 PRO A O 1
ATOM 1441 N N . VAL A 1 188 ? -18.080 -3.985 -4.282 1.00 85.69 188 VAL A N 1
ATOM 1442 C CA . VAL A 1 188 ? -17.854 -4.230 -2.837 1.00 85.69 188 VAL A CA 1
ATOM 1443 C C . VAL A 1 188 ? -18.021 -5.689 -2.430 1.00 85.69 188 VAL A C 1
ATOM 1445 O O . VAL A 1 188 ? -17.501 -6.106 -1.404 1.00 85.69 188 VAL A O 1
ATOM 1448 N N . ASP A 1 189 ? -18.746 -6.457 -3.232 1.00 87.00 189 ASP A N 1
ATOM 1449 C CA . ASP A 1 189 ? -18.964 -7.893 -3.093 1.00 87.00 189 ASP A CA 1
ATOM 1450 C C . ASP A 1 189 ? -17.791 -8.728 -3.626 1.00 87.00 189 ASP A C 1
ATOM 1452 O O . ASP A 1 189 ? -17.740 -9.934 -3.393 1.00 87.00 189 ASP A O 1
ATOM 1456 N N . LYS A 1 190 ? -16.840 -8.097 -4.328 1.00 88.25 190 LYS A N 1
ATOM 1457 C CA . LYS A 1 190 ? -15.762 -8.780 -5.050 1.00 88.25 190 LYS A CA 1
ATOM 1458 C C . LYS A 1 190 ? -14.366 -8.481 -4.544 1.00 88.25 190 LYS A C 1
ATOM 1460 O O . LYS A 1 190 ? -13.412 -8.980 -5.132 1.00 88.25 190 LYS A O 1
ATOM 1465 N N . TYR A 1 191 ? -14.204 -7.697 -3.486 1.00 90.44 191 TYR A N 1
ATOM 1466 C CA . TYR A 1 191 ? -12.900 -7.592 -2.846 1.00 90.44 191 TYR A CA 1
ATOM 1467 C C . TYR A 1 191 ? -12.988 -7.626 -1.331 1.00 90.44 191 TYR A C 1
ATOM 1469 O O . TYR A 1 191 ? -13.918 -7.093 -0.728 1.00 90.44 191 TYR A O 1
ATOM 1477 N N . ALA A 1 192 ? -11.972 -8.231 -0.728 1.00 90.50 192 ALA A N 1
ATOM 1478 C CA . ALA A 1 192 ? -11.769 -8.250 0.708 1.00 90.50 192 ALA A CA 1
ATOM 1479 C C . ALA A 1 192 ? -10.356 -7.758 1.034 1.00 90.50 192 ALA A C 1
ATOM 1481 O O . ALA A 1 192 ? -9.402 -7.991 0.291 1.00 90.50 192 ALA A O 1
ATOM 1482 N N . CYS A 1 193 ? -10.227 -7.042 2.149 1.00 91.69 193 CYS A N 1
ATOM 1483 C CA . CYS A 1 193 ? -8.948 -6.568 2.661 1.00 91.69 193 CYS A CA 1
ATOM 1484 C C . CYS A 1 193 ? -8.628 -7.318 3.953 1.00 91.69 193 CYS A C 1
ATOM 1486 O O . CYS A 1 193 ? -9.399 -7.257 4.911 1.00 91.69 193 CYS A O 1
ATOM 1488 N N . TYR A 1 194 ? -7.479 -7.981 3.985 1.00 92.06 194 TYR A N 1
ATOM 1489 C CA . TYR A 1 194 ? -6.964 -8.710 5.135 1.00 92.06 194 TYR A CA 1
ATOM 1490 C C . TYR A 1 194 ? -5.749 -7.973 5.682 1.00 92.06 194 TYR A C 1
ATOM 1492 O O . TYR A 1 194 ? -4.811 -7.689 4.940 1.00 92.06 194 TYR A O 1
ATOM 1500 N N . LEU A 1 195 ? -5.765 -7.677 6.978 1.00 91.25 195 LEU A N 1
ATOM 1501 C CA . LEU A 1 195 ? -4.602 -7.174 7.698 1.00 91.25 195 LEU A CA 1
ATOM 1502 C C . LEU A 1 195 ? -4.032 -8.306 8.554 1.00 91.25 195 LEU A C 1
ATOM 1504 O O . LEU A 1 195 ? -4.737 -8.848 9.402 1.00 91.25 195 LEU A O 1
ATOM 1508 N N . SER A 1 196 ? -2.765 -8.633 8.333 1.00 90.62 196 SER A N 1
ATOM 1509 C CA . SER A 1 196 ? -1.982 -9.533 9.175 1.00 90.62 196 SER A CA 1
ATOM 1510 C C . SER A 1 196 ? -0.983 -8.700 9.967 1.00 90.62 196 SER A C 1
ATOM 1512 O O . SER A 1 196 ? -0.112 -8.074 9.371 1.00 90.62 196 SER A O 1
ATOM 1514 N N . ASP A 1 197 ? -1.120 -8.683 11.290 1.00 89.12 197 ASP A N 1
ATOM 1515 C CA . ASP A 1 197 ? -0.200 -7.991 12.196 1.00 89.12 197 ASP A CA 1
ATOM 1516 C C . ASP A 1 197 ? 0.671 -9.006 12.942 1.00 89.12 197 ASP A C 1
ATOM 1518 O O . ASP A 1 197 ? 0.172 -9.745 13.793 1.00 89.12 197 ASP A O 1
ATOM 1522 N N . ASP A 1 198 ? 1.972 -9.008 12.658 1.00 86.62 198 ASP A N 1
ATOM 1523 C CA . ASP A 1 198 ? 2.951 -9.864 13.339 1.00 86.62 198 ASP A CA 1
ATOM 1524 C C . ASP A 1 198 ? 3.260 -9.365 14.764 1.00 86.62 198 ASP A C 1
ATOM 1526 O O . ASP A 1 198 ? 3.825 -10.098 15.585 1.00 86.62 198 ASP A O 1
ATOM 1530 N N . GLY A 1 199 ? 2.917 -8.110 15.077 1.00 83.75 199 GLY A N 1
ATOM 1531 C CA . GLY A 1 199 ? 3.082 -7.529 16.407 1.00 83.75 199 GLY A CA 1
ATOM 1532 C C . GLY A 1 199 ? 2.020 -8.011 17.395 1.00 83.75 199 GLY A C 1
ATOM 1533 O O . GLY A 1 199 ? 2.289 -8.112 18.596 1.00 83.75 199 GLY A O 1
ATOM 1534 N N . GLY A 1 200 ? 0.815 -8.328 16.910 1.00 87.50 200 GLY A N 1
ATOM 1535 C CA . GLY A 1 200 ? -0.310 -8.768 17.736 1.00 87.50 200 GLY A CA 1
ATOM 1536 C C . GLY A 1 200 ? -0.678 -7.760 18.831 1.00 87.50 200 GLY A C 1
ATOM 1537 O O . GLY A 1 200 ? -1.084 -8.161 19.927 1.00 87.50 200 GLY A O 1
ATOM 1538 N N . THR A 1 201 ? -0.471 -6.462 18.585 1.00 89.56 201 THR A N 1
ATOM 1539 C CA . THR A 1 201 ? -0.620 -5.421 19.615 1.00 89.56 201 THR A CA 1
ATOM 1540 C C . THR A 1 201 ? -2.058 -4.915 19.699 1.00 89.56 201 THR A C 1
ATOM 1542 O O . THR A 1 201 ? -2.755 -4.780 18.692 1.00 89.56 201 THR A O 1
ATOM 1545 N N . LEU A 1 202 ? -2.505 -4.555 20.907 1.00 91.31 202 LEU A N 1
ATOM 1546 C CA . LEU A 1 202 ? -3.837 -3.966 21.094 1.00 91.31 202 LEU A CA 1
ATOM 1547 C C . LEU A 1 202 ? -3.992 -2.618 20.361 1.00 91.31 202 LEU A C 1
ATOM 1549 O O . LEU A 1 202 ? -5.088 -2.269 19.929 1.00 91.31 202 LEU A O 1
ATOM 1553 N N . VAL A 1 203 ? -2.890 -1.880 20.186 1.00 91.69 203 VAL A N 1
ATOM 1554 C CA . VAL A 1 203 ? -2.859 -0.595 19.471 1.00 91.69 203 VAL A CA 1
ATOM 1555 C C . VAL A 1 203 ? -3.297 -0.772 18.014 1.00 91.69 203 VAL A C 1
ATOM 1557 O O . VAL A 1 203 ? -4.168 -0.037 17.552 1.00 91.69 203 VAL A O 1
ATOM 1560 N N . HIS A 1 204 ? -2.757 -1.762 17.295 1.00 89.56 204 HIS A N 1
ATOM 1561 C CA . HIS A 1 204 ? -3.192 -2.047 15.924 1.00 89.56 204 HIS A CA 1
ATOM 1562 C C . HIS A 1 204 ? -4.671 -2.422 15.866 1.00 89.56 204 HIS A C 1
ATOM 1564 O O . HIS A 1 204 ? -5.405 -1.908 15.021 1.00 89.56 204 HIS A O 1
ATOM 1570 N N . TYR A 1 205 ? -5.121 -3.272 16.789 1.00 90.44 205 TYR A N 1
ATOM 1571 C CA . TYR A 1 205 ? -6.513 -3.705 16.837 1.00 90.44 205 TYR A CA 1
ATOM 1572 C C . TYR A 1 205 ? -7.488 -2.531 17.014 1.00 90.44 205 TYR A C 1
ATOM 1574 O O . TYR A 1 205 ? -8.416 -2.379 16.217 1.00 90.44 205 TYR A O 1
ATOM 1582 N N . GLU A 1 206 ? -7.271 -1.668 18.011 1.00 92.12 206 GLU A N 1
ATOM 1583 C CA . GLU A 1 206 ? -8.159 -0.522 18.245 1.00 92.12 206 GLU A CA 1
ATOM 1584 C C . GLU A 1 206 ? -8.070 0.517 17.115 1.00 92.12 206 GLU A C 1
ATOM 1586 O O . GLU A 1 206 ? -9.090 1.079 16.713 1.00 92.12 206 GLU A O 1
ATOM 1591 N N . ALA A 1 207 ? -6.897 0.705 16.505 1.00 92.75 207 ALA A N 1
ATOM 1592 C CA . ALA A 1 207 ? -6.764 1.573 15.337 1.00 92.75 207 ALA A CA 1
ATOM 1593 C C . ALA A 1 207 ? -7.567 1.065 14.133 1.00 92.75 207 ALA A C 1
ATOM 1595 O O . ALA A 1 207 ? -8.138 1.867 13.394 1.00 92.75 207 ALA A O 1
ATOM 1596 N N . MET A 1 208 ? -7.672 -0.253 13.939 1.00 91.88 208 MET A N 1
ATOM 1597 C CA . MET A 1 208 ? -8.506 -0.815 12.872 1.00 91.88 208 MET A CA 1
ATOM 1598 C C . MET A 1 208 ? -10.002 -0.632 13.122 1.00 91.88 208 MET A C 1
ATOM 1600 O O . MET A 1 208 ? -10.773 -0.508 12.167 1.00 91.88 208 MET A O 1
ATOM 1604 N N . ILE A 1 209 ? -10.428 -0.553 14.384 1.00 91.62 209 ILE A N 1
ATOM 1605 C CA . ILE A 1 209 ? -11.806 -0.174 14.722 1.00 91.62 209 ILE A CA 1
ATOM 1606 C C . ILE A 1 209 ? -12.064 1.277 14.300 1.00 91.62 209 ILE A C 1
ATOM 1608 O O . ILE A 1 209 ? -13.070 1.560 13.648 1.00 91.62 209 ILE A O 1
ATOM 1612 N N . GLU A 1 210 ? -11.136 2.182 14.608 1.00 93.38 210 GLU A N 1
ATOM 1613 C CA . GLU A 1 210 ? -11.220 3.587 14.199 1.00 93.38 210 GLU A CA 1
ATOM 1614 C C . GLU A 1 210 ? -11.223 3.755 12.670 1.00 93.38 210 GLU A C 1
ATOM 1616 O O . GLU A 1 210 ? -12.026 4.519 12.125 1.00 93.38 210 GLU A O 1
ATOM 1621 N N . VAL A 1 211 ? -10.399 2.978 11.959 1.00 93.81 211 VAL A N 1
ATOM 1622 C CA . VAL A 1 211 ? -10.400 2.904 10.487 1.00 93.81 211 VAL A CA 1
ATOM 1623 C C . VAL A 1 211 ? -11.760 2.465 9.962 1.00 93.81 211 VAL A C 1
ATOM 1625 O O . VAL A 1 211 ? -12.294 3.110 9.061 1.00 93.81 211 VAL A O 1
ATOM 1628 N N . ALA A 1 212 ? -12.334 1.392 10.513 1.00 92.31 212 ALA A N 1
ATOM 1629 C CA . ALA A 1 212 ? -13.628 0.877 10.074 1.00 92.31 212 ALA A CA 1
ATOM 1630 C C . ALA A 1 212 ? -14.743 1.918 10.256 1.00 92.31 212 ALA A C 1
ATOM 1632 O O . ALA A 1 212 ? -15.572 2.087 9.360 1.00 92.31 212 ALA A O 1
ATOM 1633 N N . ASN A 1 213 ? -14.725 2.664 11.364 1.00 92.50 213 ASN A N 1
ATOM 1634 C CA . ASN A 1 213 ? -15.681 3.740 11.626 1.00 92.50 213 ASN A CA 1
ATOM 1635 C C . ASN A 1 213 ? -15.531 4.895 10.624 1.00 92.50 213 ASN A C 1
ATOM 1637 O O . ASN A 1 213 ? -16.522 5.369 10.066 1.00 92.50 213 ASN A O 1
ATOM 1641 N N . PHE A 1 214 ? -14.298 5.330 10.351 1.00 95.38 214 PHE A N 1
ATOM 1642 C CA . PHE A 1 214 ? -14.046 6.415 9.400 1.00 95.38 214 PHE A CA 1
ATOM 1643 C C . PHE A 1 214 ? -14.290 5.998 7.940 1.00 95.38 214 PHE A C 1
ATOM 1645 O O . PHE A 1 214 ? -14.749 6.810 7.131 1.00 95.38 214 PHE A O 1
ATOM 1652 N N . ALA A 1 215 ? -14.054 4.731 7.590 1.00 93.94 215 ALA A N 1
ATOM 1653 C CA . ALA A 1 215 ? -14.269 4.201 6.244 1.00 93.94 215 ALA A CA 1
ATOM 1654 C C . ALA A 1 215 ? -15.721 4.375 5.769 1.00 93.94 215 ALA A C 1
ATOM 1656 O O . ALA A 1 215 ? -15.943 4.660 4.592 1.00 93.94 215 ALA A O 1
ATOM 1657 N N . VAL A 1 216 ? -16.697 4.300 6.683 1.00 92.75 216 VAL A N 1
ATOM 1658 C CA . VAL A 1 216 ? -18.122 4.549 6.391 1.00 92.75 216 VAL A CA 1
ATOM 1659 C C . VAL A 1 216 ? -18.361 5.963 5.846 1.00 92.75 216 VAL A C 1
ATOM 1661 O O . VAL A 1 216 ? -19.279 6.169 5.056 1.00 92.75 216 VAL A O 1
ATOM 1664 N N . LEU A 1 217 ? -17.533 6.941 6.223 1.00 94.00 217 LEU A N 1
ATOM 1665 C CA . LEU A 1 217 ? -17.593 8.305 5.695 1.00 94.00 217 LEU A CA 1
ATOM 1666 C C . LEU A 1 217 ? -16.697 8.487 4.461 1.00 94.00 217 LEU A C 1
ATOM 1668 O O . LEU A 1 217 ? -17.109 9.106 3.477 1.00 94.00 217 LEU A O 1
ATOM 1672 N N . TRP A 1 218 ? -15.475 7.955 4.514 1.00 94.81 218 TRP A N 1
ATOM 1673 C CA . TRP A 1 218 ? -14.454 8.142 3.481 1.00 94.81 218 TRP A CA 1
ATOM 1674 C C . TRP A 1 218 ? -14.799 7.448 2.162 1.00 94.81 218 TRP A C 1
ATOM 1676 O O . TRP A 1 218 ? -14.740 8.075 1.104 1.00 94.81 218 TRP A O 1
ATOM 1686 N N . VAL A 1 219 ? -15.205 6.176 2.209 1.00 93.00 219 VAL A N 1
ATOM 1687 C CA . VAL A 1 219 ? -15.449 5.368 1.003 1.00 93.00 219 VAL A CA 1
ATOM 1688 C C . VAL A 1 219 ? -16.564 5.970 0.135 1.00 93.00 219 VAL A C 1
ATOM 1690 O O . VAL A 1 219 ? -16.331 6.171 -1.063 1.00 93.00 219 VAL A O 1
ATOM 1693 N N . PRO A 1 220 ? -17.736 6.352 0.686 1.00 91.38 220 PRO A N 1
ATOM 1694 C CA . PRO A 1 220 ? -18.756 7.065 -0.077 1.00 91.38 220 PRO A CA 1
ATOM 1695 C C . PRO A 1 220 ? -18.288 8.390 -0.662 1.00 91.38 220 PRO A C 1
ATOM 1697 O O . PRO A 1 220 ? -18.597 8.689 -1.812 1.00 91.38 220 PRO A O 1
ATOM 1700 N N . PHE A 1 221 ? -17.540 9.181 0.112 1.00 91.62 221 PHE A N 1
ATOM 1701 C CA . PHE A 1 221 ? -17.014 10.467 -0.340 1.00 91.62 221 PHE A CA 1
ATOM 1702 C C . PHE A 1 221 ? -16.095 10.288 -1.556 1.00 91.62 221 PHE A C 1
ATOM 1704 O O . PHE A 1 221 ? -16.267 10.970 -2.569 1.00 91.62 221 PHE A O 1
ATOM 1711 N N . CYS A 1 222 ? -15.182 9.314 -1.503 1.00 91.12 222 CYS A N 1
ATOM 1712 C CA . CYS A 1 222 ? -14.285 9.012 -2.613 1.00 91.12 222 CYS A CA 1
ATOM 1713 C C . CYS A 1 222 ? -15.020 8.556 -3.872 1.00 91.12 222 CYS A C 1
ATOM 1715 O O . CYS A 1 222 ? -14.653 8.976 -4.968 1.00 91.12 222 CYS A O 1
ATOM 1717 N N . ARG A 1 223 ? -16.046 7.707 -3.728 1.00 88.12 223 ARG A N 1
ATOM 1718 C CA . ARG A 1 223 ? -16.841 7.202 -4.858 1.00 88.12 223 ARG A CA 1
ATOM 1719 C C . ARG A 1 223 ? -17.722 8.294 -5.463 1.00 88.12 223 ARG A C 1
ATOM 1721 O O . ARG A 1 223 ? -17.687 8.495 -6.670 1.00 88.12 223 ARG A O 1
ATOM 1728 N N . LYS A 1 224 ? -18.436 9.057 -4.629 1.00 88.06 224 LYS A N 1
ATOM 1729 C CA . LYS A 1 224 ? -19.340 10.136 -5.061 1.00 88.06 224 LYS A CA 1
ATOM 1730 C C . LYS A 1 224 ? -18.617 11.235 -5.839 1.00 88.06 224 LYS A C 1
ATOM 1732 O O . LYS A 1 224 ? -19.155 11.744 -6.815 1.00 88.06 224 LYS A O 1
ATOM 1737 N N . TYR A 1 225 ? -17.414 11.606 -5.405 1.00 86.69 225 TYR A N 1
ATOM 1738 C CA . TYR A 1 225 ? -16.665 12.720 -5.993 1.00 86.69 225 TYR A CA 1
ATOM 1739 C C . TYR A 1 225 ? -15.445 12.288 -6.814 1.00 86.69 225 TYR A C 1
ATOM 1741 O O . TYR A 1 225 ? -14.669 13.148 -7.221 1.00 86.69 225 TYR A O 1
ATOM 1749 N N . CYS A 1 226 ? -15.270 10.982 -7.056 1.00 87.19 226 CYS A N 1
ATOM 1750 C CA . CYS A 1 226 ? -14.141 10.413 -7.805 1.00 87.19 226 CYS A CA 1
ATOM 1751 C C . CYS A 1 226 ? -12.775 10.956 -7.343 1.00 87.19 226 CYS A C 1
ATOM 1753 O O . CYS A 1 226 ? -11.938 11.357 -8.146 1.00 87.19 226 CYS A O 1
ATOM 1755 N N . VAL A 1 227 ? -12.569 11.000 -6.025 1.00 86.31 227 VAL A N 1
ATOM 1756 C CA . VAL A 1 227 ? -11.403 11.650 -5.409 1.00 86.31 227 VAL A CA 1
ATOM 1757 C C . VAL A 1 227 ? -10.120 10.874 -5.692 1.00 86.31 227 VAL A C 1
ATOM 1759 O O . VAL A 1 227 ? -10.065 9.668 -5.470 1.00 86.31 227 VAL A O 1
ATOM 1762 N N . GLU A 1 228 ? -9.057 11.562 -6.106 1.00 87.38 228 GLU A N 1
ATOM 1763 C CA . GLU A 1 228 ? -7.721 10.980 -6.245 1.00 87.38 228 GLU A CA 1
ATOM 1764 C C . GLU A 1 228 ? -6.655 11.913 -5.650 1.00 87.38 228 GLU A C 1
ATOM 1766 O O . GLU A 1 228 ? -6.720 13.123 -5.880 1.00 87.38 228 GLU A O 1
ATOM 1771 N N . PRO A 1 229 ? -5.658 11.386 -4.909 1.00 91.44 229 PRO A N 1
ATOM 1772 C CA . PRO A 1 229 ? -5.459 9.987 -4.507 1.00 91.44 229 PRO A CA 1
ATOM 1773 C C . PRO A 1 229 ? -6.462 9.515 -3.435 1.00 91.44 229 PRO A C 1
ATOM 1775 O O . PRO A 1 229 ? -7.025 10.313 -2.698 1.00 91.44 229 PRO A O 1
ATOM 1778 N N . ARG A 1 230 ? -6.664 8.194 -3.320 1.00 91.75 230 ARG A N 1
ATOM 1779 C CA . ARG A 1 230 ? -7.621 7.574 -2.372 1.00 91.75 230 ARG A CA 1
ATOM 1780 C C . ARG A 1 230 ? -7.105 7.460 -0.930 1.00 91.75 230 ARG A C 1
ATOM 1782 O O . ARG A 1 230 ? -7.850 7.053 -0.045 1.00 91.75 230 ARG A O 1
ATOM 1789 N N . SER A 1 231 ? -5.850 7.836 -0.690 1.00 94.06 231 SER A N 1
ATOM 1790 C CA . SER A 1 231 ? -5.273 7.972 0.649 1.00 94.06 231 SER A CA 1
ATOM 1791 C C . SER A 1 231 ? -5.608 9.364 1.210 1.00 94.06 231 SER A C 1
ATOM 1793 O O . SER A 1 231 ? -5.211 10.353 0.584 1.00 94.06 231 SER A O 1
ATOM 1795 N N . PRO A 1 232 ? -6.317 9.467 2.350 1.00 94.25 232 PRO A N 1
ATOM 1796 C CA . PRO A 1 232 ? -6.736 10.753 2.902 1.00 94.25 232 PRO A CA 1
ATOM 1797 C C . PRO A 1 232 ? -5.571 11.698 3.231 1.00 94.25 232 PRO A C 1
ATOM 1799 O O . PRO A 1 232 ? -5.646 12.874 2.876 1.00 94.25 232 PRO A O 1
ATOM 1802 N N . GLU A 1 233 ? -4.479 11.211 3.838 1.00 94.44 233 GLU A N 1
ATOM 1803 C CA . GLU A 1 233 ? -3.300 12.044 4.148 1.00 94.44 233 GLU A CA 1
ATOM 1804 C C . GLU A 1 233 ? -2.730 12.685 2.881 1.00 94.44 233 GLU A C 1
ATOM 1806 O O . GLU A 1 233 ? -2.484 13.890 2.830 1.00 94.44 233 GLU A O 1
ATOM 1811 N N . ASN A 1 234 ? -2.574 11.879 1.828 1.00 92.19 234 ASN A N 1
ATOM 1812 C CA . ASN A 1 234 ? -2.050 12.354 0.554 1.00 92.19 234 ASN A CA 1
ATOM 1813 C C . ASN A 1 234 ? -3.029 13.322 -0.114 1.00 92.19 234 ASN A C 1
ATOM 1815 O O . ASN A 1 234 ? -2.606 14.355 -0.628 1.00 92.19 234 ASN A O 1
ATOM 1819 N N . TYR A 1 235 ? -4.327 13.012 -0.082 1.00 91.00 235 TYR A N 1
ATOM 1820 C CA . TYR A 1 235 ? -5.364 13.856 -0.662 1.00 91.00 235 TYR A CA 1
ATOM 1821 C C . TYR A 1 235 ? -5.402 15.237 -0.001 1.00 91.00 235 TYR A C 1
ATOM 1823 O O . TYR A 1 235 ? -5.269 16.250 -0.686 1.00 91.00 235 TYR A O 1
ATOM 1831 N N . PHE A 1 236 ? -5.508 15.302 1.327 1.00 91.75 236 PHE A N 1
ATOM 1832 C CA . PHE A 1 236 ? -5.574 16.575 2.049 1.00 91.75 236 PHE A CA 1
ATOM 1833 C C . PHE A 1 236 ? -4.227 17.311 2.113 1.00 91.75 236 PHE A C 1
ATOM 1835 O O . PHE A 1 236 ? -4.212 18.532 2.289 1.00 91.75 236 PHE A O 1
ATOM 1842 N N . GLY A 1 237 ? -3.108 16.603 1.928 1.00 88.38 237 GLY A N 1
ATOM 1843 C CA . GLY A 1 237 ? -1.768 17.184 1.822 1.00 88.38 237 GLY A CA 1
ATOM 1844 C C . GLY A 1 237 ? -1.469 17.857 0.474 1.00 88.38 237 GLY A C 1
ATOM 1845 O O . GLY A 1 237 ? -0.516 18.637 0.370 1.00 88.38 237 GLY A O 1
ATOM 1846 N N . MET A 1 238 ? -2.266 17.602 -0.570 1.00 84.94 238 MET A N 1
ATOM 1847 C CA . MET A 1 238 ? -2.069 18.220 -1.884 1.00 84.94 238 MET A CA 1
ATOM 1848 C C . MET A 1 238 ? -2.457 19.707 -1.885 1.00 84.94 238 MET A C 1
ATOM 1850 O O . MET A 1 238 ? -3.571 20.094 -1.533 1.00 84.94 238 MET A O 1
ATOM 1854 N N . LYS A 1 239 ? -1.529 20.557 -2.352 1.00 71.56 239 LYS A N 1
ATOM 1855 C CA . LYS A 1 239 ? -1.708 22.021 -2.435 1.00 71.56 239 LYS A CA 1
ATOM 1856 C C . LYS A 1 239 ? -2.691 22.463 -3.522 1.00 71.56 239 LYS A C 1
ATOM 1858 O O . LYS A 1 239 ? -3.263 23.543 -3.422 1.00 71.56 239 LYS A O 1
ATOM 1863 N N . THR A 1 240 ? -2.866 21.659 -4.568 1.00 64.06 240 THR A N 1
ATOM 1864 C CA . THR A 1 240 ? -3.737 21.970 -5.704 1.00 64.06 240 THR A CA 1
ATOM 1865 C C . THR A 1 240 ? -4.694 20.812 -5.902 1.00 64.06 240 THR A C 1
ATOM 1867 O O . THR A 1 240 ? -4.271 19.708 -6.231 1.00 64.06 240 THR A O 1
ATOM 1870 N N . GLN A 1 241 ? -5.976 21.076 -5.674 1.00 62.97 241 GLN A N 1
ATOM 1871 C CA . GLN A 1 241 ? -7.044 20.097 -5.817 1.00 62.97 241 GLN A CA 1
ATOM 1872 C C . GLN A 1 241 ? -7.693 20.290 -7.191 1.00 62.97 241 GLN A C 1
ATOM 1874 O O . GLN A 1 241 ? -8.239 21.370 -7.438 1.00 62.97 241 GLN A O 1
ATOM 1879 N N . PRO A 1 242 ? -7.656 19.303 -8.101 1.00 54.22 242 PRO A N 1
ATOM 1880 C CA . PRO A 1 242 ? -8.447 19.360 -9.318 1.00 54.22 242 PRO A CA 1
ATOM 1881 C C . PRO A 1 242 ? -9.912 19.102 -8.944 1.00 54.22 242 PRO A C 1
ATOM 1883 O O . PRO A 1 242 ? -10.370 17.965 -8.907 1.00 54.22 242 PRO A O 1
ATOM 1886 N N . TYR A 1 243 ? -10.660 20.156 -8.614 1.00 60.44 243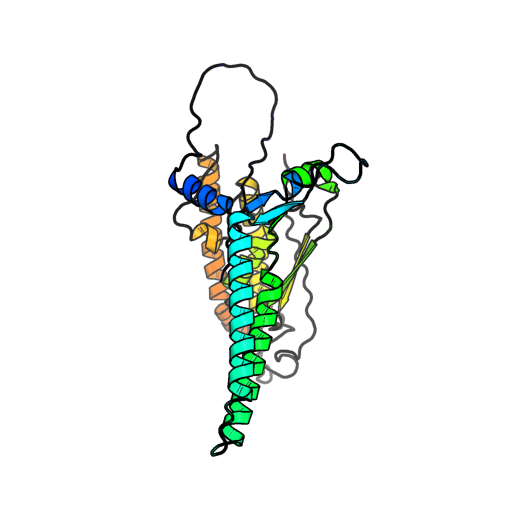 TYR A N 1
ATOM 1887 C CA . TYR A 1 243 ? -12.113 20.052 -8.521 1.00 60.44 243 TYR A CA 1
ATOM 1888 C C . TYR A 1 243 ? -12.702 20.149 -9.931 1.00 60.44 243 TYR A C 1
ATOM 1890 O O . TYR A 1 243 ? -12.704 21.221 -10.530 1.00 60.44 243 TYR A O 1
ATOM 1898 N N . ALA A 1 244 ? -13.183 19.025 -10.462 1.00 55.81 244 ALA A N 1
ATOM 1899 C CA . ALA A 1 244 ? -13.765 18.924 -11.803 1.00 55.81 244 ALA A CA 1
ATOM 1900 C C . ALA A 1 244 ? -15.288 18.664 -11.770 1.00 55.81 244 ALA A C 1
ATOM 1902 O O . ALA A 1 244 ? -15.818 17.975 -12.637 1.00 55.81 244 ALA A O 1
ATOM 1903 N N . GLY A 1 245 ? -15.993 19.155 -10.741 1.00 58.88 245 GLY A N 1
ATOM 1904 C CA . GLY A 1 245 ? -17.410 18.848 -10.503 1.00 58.88 245 GLY A CA 1
ATOM 1905 C C . GLY A 1 245 ? -18.378 20.018 -10.720 1.00 58.88 245 GLY A C 1
ATOM 1906 O O . GLY A 1 245 ? -18.025 21.182 -10.567 1.00 58.88 245 GLY A O 1
ATOM 1907 N N . SER A 1 246 ? -19.640 19.689 -11.020 1.00 54.50 246 SER A N 1
ATOM 1908 C CA . SER A 1 246 ? -20.744 20.644 -11.239 1.00 54.50 246 SER A CA 1
ATOM 1909 C C . SER A 1 246 ? -21.509 21.040 -9.954 1.00 54.50 246 SER A C 1
ATOM 1911 O O . SER A 1 246 ? -22.447 21.830 -10.019 1.00 54.50 246 SER A O 1
ATOM 1913 N N . MET A 1 247 ? -21.142 20.508 -8.779 1.00 60.38 247 MET A N 1
ATOM 1914 C CA . MET A 1 247 ? -21.853 20.690 -7.496 1.00 60.38 247 MET A CA 1
ATOM 1915 C C . MET A 1 247 ? -20.923 21.222 -6.398 1.00 60.38 247 MET A C 1
ATOM 1917 O O . MET A 1 247 ? -20.665 20.563 -5.386 1.00 60.38 247 MET A O 1
ATOM 1921 N N . ALA A 1 248 ? -20.379 22.423 -6.606 1.00 68.44 248 ALA A N 1
ATOM 1922 C CA . ALA A 1 248 ? -19.343 22.979 -5.734 1.00 68.44 248 ALA A CA 1
ATOM 1923 C C . ALA A 1 248 ? -19.807 23.134 -4.272 1.00 68.44 248 ALA A C 1
ATOM 1925 O O . ALA A 1 248 ? -19.031 22.901 -3.349 1.00 68.44 248 ALA A O 1
ATOM 1926 N N . GLY A 1 249 ? -21.079 23.483 -4.044 1.00 79.00 249 GLY A N 1
ATOM 1927 C CA . GLY A 1 249 ? -21.626 23.728 -2.703 1.00 79.00 249 GLY A CA 1
ATOM 1928 C C . GLY A 1 249 ? -21.708 22.476 -1.823 1.00 79.00 249 GLY A C 1
ATOM 1929 O O . GLY A 1 249 ? -21.228 22.483 -0.688 1.00 79.00 249 GLY A O 1
ATOM 1930 N N . GLU A 1 250 ? -22.286 21.396 -2.350 1.00 84.81 250 GLU A N 1
ATOM 1931 C CA . GLU A 1 250 ? -22.422 20.129 -1.623 1.00 84.81 250 GLU A CA 1
ATOM 1932 C C . GLU A 1 250 ? -21.066 19.456 -1.410 1.00 84.81 250 GLU A C 1
ATOM 1934 O O . GLU A 1 250 ? -20.755 19.046 -0.290 1.00 84.81 250 GLU A O 1
ATOM 1939 N N . PHE A 1 251 ? -20.217 19.462 -2.442 1.00 86.31 251 PHE A N 1
ATOM 1940 C CA . PHE A 1 251 ? -18.848 18.973 -2.335 1.00 86.31 251 PHE A CA 1
ATOM 1941 C C . PHE A 1 251 ? -18.073 19.697 -1.235 1.00 86.31 251 PHE A C 1
ATOM 1943 O O . PHE A 1 251 ? -17.479 19.050 -0.380 1.00 86.31 251 PHE A O 1
ATOM 1950 N N . MET A 1 252 ? -18.102 21.034 -1.204 1.00 85.94 252 MET A N 1
ATOM 1951 C CA . MET A 1 252 ? -17.380 21.800 -0.186 1.00 85.94 252 MET A CA 1
ATOM 1952 C C . MET A 1 252 ? -17.863 21.494 1.237 1.00 85.94 252 MET A C 1
ATOM 1954 O O . MET A 1 252 ? -17.055 21.487 2.170 1.00 85.94 252 MET A O 1
ATOM 1958 N N . ARG A 1 253 ? -19.167 21.259 1.426 1.00 89.25 253 ARG A N 1
ATOM 1959 C CA . ARG A 1 253 ? -19.731 20.879 2.728 1.00 89.25 253 ARG A CA 1
ATOM 1960 C C . ARG A 1 253 ? -19.239 19.496 3.152 1.00 89.25 253 ARG A C 1
ATOM 1962 O O . ARG A 1 253 ? -18.717 19.367 4.260 1.00 89.25 253 ARG A O 1
ATOM 1969 N N . ASP A 1 254 ? -19.368 18.506 2.274 1.00 91.31 254 ASP A N 1
ATOM 1970 C CA . ASP A 1 254 ? -18.952 17.129 2.548 1.00 91.31 254 ASP A CA 1
ATOM 1971 C C . ASP A 1 254 ? -17.432 17.054 2.754 1.00 91.31 254 ASP A C 1
ATOM 1973 O O . ASP A 1 254 ? -16.974 16.467 3.729 1.00 91.31 254 ASP A O 1
ATOM 1977 N N . HIS A 1 255 ? -16.652 17.749 1.923 1.00 90.94 255 HIS A N 1
ATOM 1978 C CA . HIS A 1 255 ? -15.197 17.848 2.034 1.00 90.94 255 HIS A CA 1
ATOM 1979 C C . HIS A 1 255 ? -14.763 18.428 3.386 1.00 90.94 255 HIS A C 1
ATOM 1981 O O . HIS A 1 255 ? -13.872 17.879 4.033 1.00 90.94 255 HIS A O 1
ATOM 1987 N N . ARG A 1 256 ? -15.374 19.532 3.850 1.00 91.44 256 ARG A N 1
ATOM 1988 C CA . ARG A 1 256 ? -15.057 20.102 5.175 1.00 91.44 256 ARG A CA 1
ATOM 1989 C C . ARG A 1 256 ? -15.372 19.126 6.304 1.00 91.44 256 ARG A C 1
ATOM 1991 O O . ARG A 1 256 ? -14.575 19.006 7.230 1.00 91.44 256 ARG A O 1
ATOM 1998 N N . ARG A 1 257 ? -16.511 18.433 6.217 1.00 94.38 257 ARG A N 1
ATOM 1999 C CA . ARG A 1 257 ? -16.905 17.421 7.202 1.00 94.38 257 ARG A CA 1
ATOM 2000 C C . ARG A 1 257 ? -15.902 16.268 7.233 1.00 94.38 257 ARG A C 1
ATOM 2002 O O . ARG A 1 257 ? -15.377 15.969 8.295 1.00 94.38 257 ARG A O 1
ATOM 2009 N N . VAL A 1 258 ? -15.597 15.672 6.081 1.00 95.44 258 VAL A N 1
ATOM 2010 C CA . VAL A 1 258 ? -14.662 14.540 5.972 1.00 95.44 258 VAL A CA 1
ATOM 2011 C C . VAL A 1 258 ? -13.262 14.928 6.441 1.00 95.44 258 VAL A C 1
ATOM 2013 O O . VAL A 1 258 ? -12.642 14.165 7.171 1.00 95.44 258 VAL A O 1
ATOM 2016 N N . ARG A 1 259 ? -12.782 16.128 6.089 1.00 94.62 259 ARG A N 1
ATOM 2017 C CA . ARG A 1 259 ? -11.484 16.628 6.560 1.00 94.62 259 ARG A CA 1
ATOM 2018 C C . ARG A 1 259 ? -11.427 16.738 8.082 1.00 94.62 259 ARG A C 1
ATOM 2020 O O . ARG A 1 259 ? -10.469 16.270 8.678 1.00 94.62 259 ARG A O 1
ATOM 2027 N N . ARG A 1 260 ? -12.459 17.315 8.706 1.00 96.38 260 ARG A N 1
ATOM 2028 C CA . ARG A 1 260 ? -12.542 17.431 10.170 1.00 96.38 260 ARG A CA 1
ATOM 2029 C C . ARG A 1 260 ? -12.519 16.055 10.840 1.00 96.38 260 ARG A C 1
ATOM 2031 O O . ARG A 1 260 ? -11.758 15.855 11.775 1.00 96.38 260 ARG A O 1
ATOM 2038 N N . GLU A 1 261 ? -13.325 15.117 10.351 1.00 96.94 261 GLU A N 1
ATOM 2039 C CA . GLU A 1 261 ? -13.381 13.747 10.887 1.00 96.94 261 GLU A CA 1
ATOM 2040 C C . GLU A 1 261 ? -12.052 13.001 10.698 1.00 96.94 261 GLU A C 1
ATOM 2042 O O . GLU A 1 261 ? -11.654 12.217 11.557 1.00 96.94 261 GLU A O 1
ATOM 2047 N N . TYR A 1 262 ? -11.337 13.275 9.602 1.00 96.94 262 TYR A N 1
ATOM 2048 C CA . TYR A 1 262 ? -9.999 12.738 9.367 1.00 96.94 262 TYR A CA 1
ATOM 2049 C C . TYR A 1 262 ? -8.965 13.316 10.342 1.00 96.94 262 TYR A C 1
ATOM 2051 O O . TYR A 1 262 ? -8.180 12.566 10.917 1.00 96.94 262 TYR A O 1
ATOM 2059 N N . ASP A 1 263 ? -8.983 14.629 10.579 1.00 96.69 263 ASP A N 1
ATOM 2060 C CA . ASP A 1 263 ? -8.097 15.262 11.561 1.00 96.69 263 ASP A CA 1
ATOM 2061 C C . ASP A 1 263 ? -8.367 14.718 12.980 1.00 96.69 263 ASP A C 1
ATOM 2063 O O . ASP A 1 263 ? -7.430 14.454 13.734 1.00 96.69 263 ASP A O 1
ATOM 2067 N N . GLU A 1 264 ? -9.631 14.460 13.333 1.00 96.69 264 GLU A N 1
ATOM 2068 C CA . GLU A 1 264 ? -9.986 13.811 14.602 1.00 96.69 264 GLU A CA 1
ATOM 2069 C C . GLU A 1 264 ? -9.541 12.342 14.664 1.00 96.69 264 GLU A C 1
ATOM 2071 O O . GLU A 1 264 ? -9.053 11.903 15.707 1.00 96.69 264 GLU A O 1
ATOM 2076 N N . LEU A 1 265 ? -9.655 11.588 13.564 1.00 96.06 265 LEU A N 1
ATOM 2077 C CA . LEU A 1 265 ? -9.117 10.228 13.463 1.00 96.06 265 LEU A CA 1
ATOM 2078 C C . LEU A 1 265 ? -7.609 10.214 13.743 1.00 96.06 265 LEU A C 1
ATOM 2080 O O . LEU A 1 265 ? -7.156 9.374 14.518 1.00 96.06 265 LEU A O 1
ATOM 2084 N N . LYS A 1 266 ? -6.841 11.144 13.159 1.00 95.50 266 LYS A N 1
ATOM 2085 C CA . LYS A 1 266 ? -5.389 11.248 13.392 1.00 95.50 266 LYS A CA 1
ATOM 2086 C C . LYS A 1 266 ? -5.077 11.410 14.874 1.00 95.50 266 LYS A C 1
ATOM 2088 O O . LYS A 1 266 ? -4.292 10.643 15.418 1.00 95.50 266 LYS A O 1
ATOM 2093 N N . VAL A 1 267 ? -5.763 12.340 15.539 1.00 95.56 267 VAL A N 1
ATOM 2094 C CA . VAL A 1 267 ? -5.589 12.567 16.981 1.00 95.56 267 VAL A CA 1
ATOM 2095 C C . VAL A 1 267 ? -5.934 11.311 17.787 1.00 95.56 267 VAL A C 1
ATOM 2097 O O . VAL A 1 267 ? -5.182 10.948 18.692 1.00 95.56 267 VAL A O 1
ATOM 2100 N N . ARG A 1 268 ? -7.030 10.611 17.456 1.00 94.38 268 ARG A N 1
ATOM 2101 C CA . ARG A 1 268 ? -7.408 9.364 18.146 1.00 94.38 268 ARG A CA 1
ATOM 2102 C C . ARG A 1 268 ? -6.345 8.282 17.978 1.00 94.38 268 ARG A C 1
ATOM 2104 O O . ARG A 1 268 ? -5.917 7.715 18.980 1.00 94.38 268 ARG A O 1
ATOM 2111 N N . VAL A 1 269 ? -5.874 8.061 16.752 1.00 93.62 269 VAL A N 1
ATOM 2112 C CA . VAL A 1 269 ? -4.829 7.076 16.429 1.00 93.62 269 VAL A CA 1
ATOM 2113 C C . VAL A 1 269 ? -3.511 7.407 17.138 1.00 93.62 269 VAL A C 1
ATOM 2115 O O . VAL A 1 269 ? -2.927 6.524 17.765 1.00 93.62 269 VAL A O 1
ATOM 2118 N N . ASP A 1 270 ? -3.078 8.668 17.124 1.00 92.69 270 ASP A N 1
ATOM 2119 C CA . ASP A 1 270 ? -1.839 9.100 17.786 1.00 92.69 270 ASP A CA 1
ATOM 2120 C C . ASP A 1 270 ? -1.931 8.955 19.317 1.00 92.69 270 ASP A C 1
ATOM 2122 O O . ASP A 1 270 ? -0.984 8.522 19.979 1.00 92.69 270 ASP A O 1
ATOM 2126 N N . SER A 1 271 ? -3.096 9.263 19.897 1.00 93.62 271 SER A N 1
ATOM 2127 C CA . SER A 1 271 ? -3.330 9.167 21.346 1.00 93.62 271 SER A CA 1
ATOM 2128 C C . SER A 1 271 ? -3.544 7.734 21.855 1.00 93.62 271 SER A C 1
ATOM 2130 O O . SER A 1 271 ? -3.506 7.494 23.067 1.00 93.62 271 SER A O 1
ATOM 2132 N N . LEU A 1 272 ? -3.747 6.769 20.956 1.00 92.06 272 LEU A N 1
ATOM 2133 C CA . LEU A 1 272 ? -4.173 5.410 21.285 1.00 92.06 272 LEU A CA 1
ATOM 2134 C C . LEU A 1 272 ? -3.170 4.676 22.182 1.00 92.06 272 LEU A C 1
ATOM 2136 O O . LEU A 1 272 ? -3.545 4.084 23.192 1.00 92.06 272 LEU A O 1
ATOM 2140 N N . SER A 1 273 ? -1.879 4.795 21.865 1.00 90.88 273 SER A N 1
ATOM 2141 C CA . SER A 1 273 ? -0.786 4.202 22.647 1.00 90.88 273 SER A CA 1
ATOM 2142 C C . SER A 1 273 ? -0.809 4.650 24.115 1.00 90.88 273 SER A C 1
ATOM 2144 O O . SER A 1 273 ? -0.673 3.838 25.034 1.00 90.88 273 SER A O 1
ATOM 2146 N N . THR A 1 274 ? -1.039 5.944 24.348 1.00 92.50 274 THR A N 1
ATOM 2147 C CA . THR A 1 274 ? -1.090 6.528 25.693 1.00 92.50 274 THR A CA 1
ATOM 2148 C C . THR A 1 274 ? -2.386 6.183 26.417 1.00 92.50 274 THR A C 1
ATOM 2150 O O . THR A 1 274 ? -2.353 5.845 27.600 1.00 92.50 274 THR A O 1
ATOM 2153 N N . THR A 1 275 ? -3.508 6.183 25.697 1.00 93.19 275 THR A N 1
ATOM 2154 C CA . THR A 1 275 ? -4.835 5.862 26.233 1.00 93.19 275 THR A CA 1
ATOM 2155 C C . THR A 1 275 ? -4.907 4.410 26.699 1.00 93.19 275 THR A C 1
ATOM 2157 O O . THR A 1 275 ? -5.340 4.143 27.820 1.00 93.19 275 THR A O 1
ATOM 2160 N N . ILE A 1 276 ? -4.410 3.465 25.891 1.00 92.94 276 ILE A N 1
ATOM 2161 C CA . ILE A 1 276 ? -4.356 2.041 26.252 1.00 92.94 276 ILE A CA 1
ATOM 2162 C C . ILE A 1 276 ? -3.475 1.831 27.486 1.00 92.94 276 ILE A C 1
ATOM 2164 O O . ILE A 1 276 ? -3.836 1.058 28.379 1.00 92.94 276 ILE A O 1
ATOM 2168 N N . ARG A 1 277 ? -2.337 2.531 27.567 1.00 91.88 277 ARG A N 1
ATOM 2169 C CA . ARG A 1 277 ? -1.434 2.446 28.720 1.00 91.88 277 ARG A CA 1
ATOM 2170 C C . ARG A 1 277 ? -2.099 2.951 30.000 1.00 91.88 277 ARG A C 1
ATOM 2172 O O . ARG A 1 277 ? -2.127 2.221 30.984 1.00 91.88 277 ARG A O 1
ATOM 2179 N N . GLN A 1 278 ? -2.688 4.146 29.973 1.00 93.06 278 GLN A N 1
ATOM 2180 C CA . GLN A 1 278 ? -3.388 4.724 31.128 1.00 93.06 278 GLN A CA 1
ATOM 2181 C C . GLN A 1 278 ? -4.565 3.856 31.582 1.00 93.06 278 GLN A C 1
ATOM 2183 O O . GLN A 1 278 ? -4.728 3.606 32.776 1.00 93.06 278 GLN A O 1
ATOM 2188 N N . ARG A 1 279 ? -5.358 3.351 30.629 1.00 93.62 279 ARG A N 1
ATOM 2189 C CA . ARG A 1 279 ? -6.462 2.428 30.907 1.00 93.62 279 ARG A CA 1
ATOM 2190 C C . ARG A 1 279 ? -5.956 1.154 31.576 1.00 93.62 279 ARG A C 1
ATOM 2192 O O . ARG A 1 279 ? -6.498 0.742 32.597 1.00 93.62 279 ARG A O 1
ATOM 2199 N N . SER A 1 280 ? -4.903 0.554 31.027 1.00 92.25 280 SER A N 1
ATOM 2200 C CA . SER A 1 280 ? -4.314 -0.665 31.586 1.00 92.25 280 SER A CA 1
ATOM 2201 C C . SER A 1 280 ? -3.762 -0.426 32.991 1.00 92.25 280 SER A C 1
ATOM 2203 O O . SER A 1 280 ? -3.983 -1.243 33.878 1.00 92.25 280 SER A O 1
ATOM 2205 N N . ASP A 1 281 ? -3.120 0.717 33.233 1.00 90.56 281 ASP A N 1
ATOM 2206 C CA . ASP A 1 281 ? -2.626 1.098 34.559 1.00 90.56 281 ASP A CA 1
ATOM 2207 C C . ASP A 1 281 ? -3.765 1.280 35.576 1.00 90.56 281 ASP A C 1
ATOM 2209 O O . ASP A 1 281 ? -3.653 0.808 36.709 1.00 90.56 281 ASP A O 1
ATOM 2213 N N . ALA A 1 282 ? -4.891 1.875 35.173 1.00 90.00 282 ALA A N 1
ATOM 2214 C CA . ALA A 1 282 ? -6.074 2.009 36.024 1.00 90.00 282 ALA A CA 1
ATOM 2215 C C . ALA A 1 282 ? -6.672 0.640 36.409 1.00 90.00 282 ALA A C 1
ATOM 2217 O O . ALA A 1 282 ? -6.930 0.384 37.592 1.00 90.00 282 ALA A O 1
ATOM 2218 N N . TYR A 1 283 ? -6.824 -0.278 35.450 1.00 88.56 283 TYR A N 1
ATOM 2219 C CA . TYR A 1 283 ? -7.307 -1.637 35.730 1.00 88.56 283 TYR A CA 1
ATOM 2220 C C . TYR A 1 283 ? -6.321 -2.454 36.573 1.00 88.56 283 TYR A C 1
ATOM 2222 O O . TYR A 1 283 ? -6.723 -3.140 37.514 1.00 88.56 283 TYR A O 1
ATOM 2230 N N . ASN A 1 284 ? -5.021 -2.330 36.310 1.00 88.62 284 ASN A N 1
ATOM 2231 C CA . ASN A 1 284 ? -3.994 -3.001 37.107 1.00 88.62 284 ASN A CA 1
ATOM 2232 C C . ASN A 1 284 ? -3.916 -2.447 38.540 1.00 88.62 284 ASN A C 1
ATOM 2234 O O . ASN A 1 284 ? -3.653 -3.205 39.465 1.00 88.62 284 ASN A O 1
ATOM 2238 N N . SER A 1 285 ? -4.185 -1.154 38.755 1.00 86.06 285 SER A N 1
ATOM 2239 C CA . SER A 1 285 ? -4.208 -0.560 40.103 1.00 86.06 285 SER A CA 1
ATOM 2240 C C . SER A 1 285 ? -5.428 -0.970 40.936 1.00 86.06 285 SER A C 1
ATOM 2242 O O . SER A 1 285 ? -5.356 -1.026 42.163 1.00 86.06 285 SER A O 1
ATOM 2244 N N . SER A 1 286 ? -6.549 -1.270 40.275 1.00 80.12 286 SER A N 1
ATOM 2245 C CA . SER A 1 286 ? -7.782 -1.720 40.931 1.00 80.12 286 SER A CA 1
ATOM 2246 C C . SER A 1 286 ? -7.802 -3.232 41.174 1.00 80.12 286 SER A C 1
ATOM 2248 O O . SER A 1 286 ? -8.436 -3.698 42.123 1.00 80.12 286 SER A O 1
ATOM 2250 N N . THR A 1 287 ? -7.066 -3.999 40.370 1.00 73.50 287 THR A N 1
ATOM 2251 C CA . THR A 1 287 ? -6.960 -5.454 40.502 1.00 73.50 287 THR A CA 1
ATOM 2252 C C . THR A 1 287 ? -5.812 -5.807 41.451 1.00 73.50 287 THR A C 1
ATOM 2254 O O . THR A 1 287 ? -4.645 -5.622 41.123 1.00 73.50 287 THR A O 1
ATOM 2257 N N . LYS A 1 288 ? -6.115 -6.346 42.641 1.00 60.38 288 LYS A N 1
ATOM 2258 C CA . LYS A 1 288 ? -5.100 -6.867 43.580 1.00 60.38 288 LYS A CA 1
ATOM 2259 C C . LYS A 1 288 ? -4.538 -8.206 43.077 1.00 60.38 288 LYS A C 1
ATOM 2261 O O . LYS A 1 288 ? -4.909 -9.258 43.587 1.00 60.38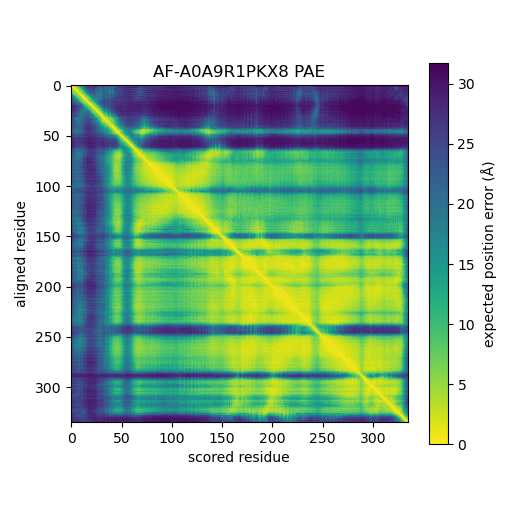 288 LYS A O 1
ATOM 2266 N N . GLY A 1 289 ? -3.718 -8.157 42.031 1.00 60.94 289 GLY A N 1
ATOM 2267 C CA . GLY A 1 289 ? -3.083 -9.319 41.403 1.00 60.94 289 GLY A CA 1
ATOM 2268 C C . GLY A 1 289 ? -1.592 -9.465 41.723 1.00 60.94 289 GLY A C 1
ATOM 2269 O O . GLY A 1 289 ? -0.977 -8.576 42.306 1.00 60.94 289 GLY A O 1
ATOM 2270 N N . ASP A 1 290 ? -1.029 -10.593 41.286 1.00 61.81 290 ASP A N 1
ATOM 2271 C CA . ASP A 1 290 ? 0.301 -11.170 41.578 1.00 61.81 290 ASP A CA 1
ATOM 2272 C C . ASP A 1 290 ? 1.516 -10.380 41.020 1.00 61.81 290 ASP A C 1
ATOM 2274 O O . ASP A 1 290 ? 2.557 -10.940 40.690 1.00 61.81 290 ASP A O 1
ATOM 2278 N N . GLY A 1 291 ? 1.390 -9.059 40.849 1.00 69.94 291 GLY A N 1
ATOM 2279 C CA . GLY A 1 291 ? 2.433 -8.188 40.285 1.00 69.94 291 GLY A CA 1
ATOM 2280 C C . GLY A 1 291 ? 2.518 -8.171 38.752 1.00 69.94 291 GLY A C 1
ATOM 2281 O O . GLY A 1 291 ? 3.301 -7.407 38.195 1.00 69.94 291 GLY A O 1
ATOM 2282 N N . VAL A 1 292 ? 1.692 -8.959 38.059 1.00 79.38 292 VAL A N 1
ATOM 2283 C CA . VAL A 1 292 ? 1.634 -9.013 36.591 1.00 79.38 292 VAL A CA 1
ATOM 2284 C C . VAL A 1 292 ? 0.783 -7.859 36.040 1.00 79.38 292 VAL A C 1
ATOM 2286 O O . VAL A 1 292 ? -0.401 -7.754 36.365 1.00 79.38 292 VAL A O 1
ATOM 2289 N N . ARG A 1 293 ? 1.352 -7.006 35.175 1.00 85.06 293 ARG A N 1
ATOM 2290 C CA . ARG A 1 293 ? 0.628 -5.882 34.550 1.00 85.06 293 ARG A CA 1
ATOM 2291 C C . ARG A 1 293 ? 0.013 -6.297 33.215 1.00 85.06 293 ARG A C 1
ATOM 2293 O O . ARG A 1 293 ? 0.671 -6.282 32.176 1.00 85.06 293 ARG A O 1
ATOM 2300 N N . ALA A 1 294 ? -1.272 -6.634 33.242 1.00 88.44 294 ALA A N 1
ATOM 2301 C CA . ALA A 1 294 ? -2.010 -7.004 32.042 1.00 88.44 294 ALA A CA 1
ATOM 2302 C C . ALA A 1 294 ? -2.294 -5.799 31.134 1.00 88.44 294 ALA A C 1
ATOM 2304 O O . ALA A 1 294 ? -2.402 -4.659 31.596 1.00 88.44 294 ALA A O 1
ATOM 2305 N N . THR A 1 295 ? -2.435 -6.059 29.832 1.00 91.12 295 THR A N 1
ATOM 2306 C CA . THR A 1 295 ? -2.946 -5.069 28.871 1.00 91.12 295 THR A CA 1
ATOM 2307 C C . THR A 1 295 ? -4.452 -5.241 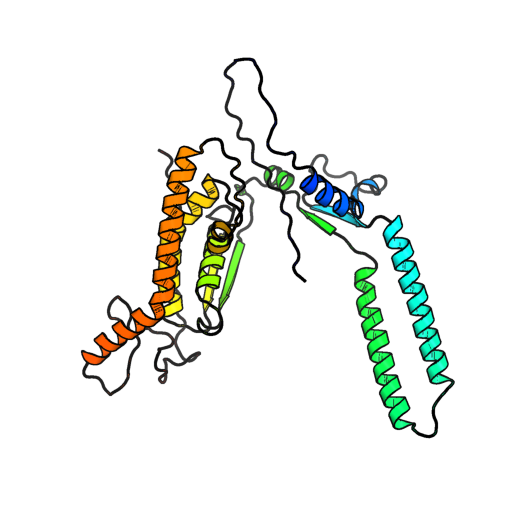28.739 1.00 91.12 295 THR A C 1
ATOM 2309 O O . THR A 1 295 ? -4.921 -6.331 28.415 1.00 91.12 295 THR A O 1
ATOM 2312 N N . TRP A 1 296 ? -5.208 -4.176 28.995 1.00 91.88 296 TRP A N 1
ATOM 2313 C CA . TRP A 1 296 ? -6.666 -4.238 29.103 1.00 91.88 296 TRP A CA 1
ATOM 2314 C C . TRP A 1 296 ? -7.356 -3.603 27.900 1.00 91.88 296 TRP A C 1
ATOM 2316 O O . TRP A 1 296 ? -6.974 -2.513 27.455 1.00 91.88 296 TRP A O 1
ATOM 2326 N N . MET A 1 297 ? -8.399 -4.270 27.412 1.00 92.38 297 MET A N 1
ATOM 2327 C CA . MET A 1 297 ? -9.322 -3.784 26.387 1.00 92.38 297 MET A CA 1
ATOM 2328 C C . MET A 1 297 ? -10.360 -2.814 26.973 1.00 92.38 297 MET A C 1
ATOM 2330 O O . MET A 1 297 ? -10.517 -2.694 28.188 1.00 92.38 297 MET A O 1
ATOM 2334 N N . ALA A 1 298 ? -11.070 -2.093 26.100 1.00 88.88 298 ALA A N 1
ATOM 2335 C CA . ALA A 1 298 ? -12.105 -1.132 26.497 1.00 88.88 298 ALA A CA 1
ATOM 2336 C C . ALA A 1 298 ? -13.307 -1.773 27.217 1.00 88.88 298 ALA A C 1
ATOM 2338 O O . ALA A 1 298 ? -13.984 -1.105 27.992 1.00 88.88 298 ALA A O 1
ATOM 2339 N N . ASP A 1 299 ? -13.569 -3.054 26.965 1.00 88.50 299 ASP A N 1
ATOM 2340 C CA . ASP A 1 299 ? -14.643 -3.831 27.594 1.00 88.50 299 ASP A CA 1
ATOM 2341 C C . ASP A 1 299 ? -14.260 -4.393 28.975 1.00 88.50 299 ASP A C 1
ATOM 2343 O O . ASP A 1 299 ? -15.066 -5.066 29.617 1.00 88.50 299 ASP A O 1
ATOM 2347 N N . GLY A 1 300 ? -13.042 -4.112 29.448 1.00 87.31 300 GLY A N 1
ATOM 2348 C CA . GLY A 1 300 ? -12.533 -4.621 30.715 1.00 87.31 300 GLY A CA 1
ATOM 2349 C C . GLY A 1 300 ? -12.044 -6.067 30.649 1.00 87.31 300 GLY A C 1
ATOM 2350 O O . GLY A 1 300 ? -11.845 -6.670 31.698 1.00 87.31 300 GLY A O 1
ATOM 2351 N N . THR A 1 301 ? -11.833 -6.636 29.461 1.00 90.94 301 THR A N 1
ATOM 2352 C CA . THR A 1 301 ? -11.164 -7.936 29.300 1.00 90.94 301 THR A CA 1
ATOM 2353 C C . THR A 1 301 ? -9.659 -7.772 29.056 1.00 90.94 301 THR A C 1
ATOM 2355 O O . THR A 1 301 ? -9.181 -6.706 28.657 1.00 90.94 301 THR A O 1
ATOM 2358 N N . GLN A 1 302 ? -8.878 -8.821 29.324 1.00 91.81 302 GLN A N 1
ATOM 2359 C CA . GLN A 1 302 ? -7.439 -8.831 29.044 1.00 91.81 302 GLN A CA 1
ATOM 2360 C C . GLN A 1 302 ? -7.186 -9.118 27.562 1.00 91.81 302 GLN A C 1
ATOM 2362 O O . GLN A 1 302 ? -7.822 -9.993 26.973 1.00 91.81 302 GLN A O 1
ATOM 2367 N N . TRP A 1 303 ? -6.240 -8.402 26.958 1.00 92.56 303 TRP A N 1
ATOM 2368 C CA . TRP A 1 303 ? -5.868 -8.607 25.561 1.00 92.56 303 TRP A CA 1
ATOM 2369 C C . TRP A 1 303 ? -5.236 -9.997 25.363 1.00 92.56 303 TRP A C 1
ATOM 2371 O O . TRP A 1 303 ? -4.253 -10.304 26.030 1.00 92.56 303 TRP A O 1
ATOM 2381 N N . PRO A 1 304 ? -5.733 -10.848 24.450 1.00 90.44 304 PRO A N 1
ATOM 2382 C CA . PRO A 1 304 ? -5.158 -12.176 24.230 1.00 90.44 304 PRO A CA 1
ATOM 2383 C C . PRO A 1 304 ? -3.807 -12.163 23.499 1.00 90.44 304 PRO A C 1
ATOM 2385 O O . PRO A 1 304 ? -3.133 -13.187 23.484 1.00 90.44 304 PRO A O 1
ATOM 2388 N N . GLY A 1 305 ? -3.419 -11.046 22.875 1.00 90.44 305 GLY A N 1
ATOM 2389 C CA . GLY A 1 305 ? -2.183 -10.935 22.097 1.00 90.44 305 GLY A CA 1
ATOM 2390 C C . GLY A 1 305 ? -1.004 -10.418 22.917 1.00 90.44 305 GLY A C 1
ATOM 2391 O O . GLY A 1 305 ? -0.908 -10.651 24.124 1.00 90.44 305 GLY A O 1
ATOM 2392 N N . THR A 1 306 ? -0.116 -9.678 22.257 1.00 89.88 306 THR A N 1
ATOM 2393 C CA . THR A 1 306 ? 1.084 -9.105 22.876 1.00 89.88 306 THR A CA 1
ATOM 2394 C C . THR A 1 306 ? 0.728 -7.992 23.858 1.00 89.88 306 THR A C 1
ATOM 2396 O O . THR A 1 306 ? 0.041 -7.027 23.507 1.00 89.88 306 THR A O 1
ATOM 2399 N N . TRP A 1 307 ? 1.218 -8.111 25.090 1.00 91.19 307 TRP A N 1
ATOM 2400 C CA . TRP A 1 307 ? 1.050 -7.092 26.128 1.00 91.19 307 TRP A CA 1
ATOM 2401 C C . TRP A 1 307 ? 2.123 -6.003 26.055 1.00 91.19 307 TRP A C 1
ATOM 2403 O O . TRP A 1 307 ? 3.224 -6.231 25.553 1.00 91.19 307 TRP A O 1
ATOM 2413 N N . ILE A 1 308 ? 1.808 -4.822 26.604 1.00 86.88 308 ILE A N 1
ATOM 2414 C CA . ILE A 1 308 ? 2.765 -3.714 26.763 1.00 86.88 308 ILE A CA 1
ATOM 2415 C C . ILE A 1 308 ? 3.959 -4.165 27.614 1.00 86.88 308 ILE A C 1
ATOM 2417 O O . ILE A 1 308 ? 5.106 -3.919 27.250 1.00 86.88 308 ILE A O 1
ATOM 2421 N N . GLU A 1 309 ? 3.692 -4.831 28.740 1.00 86.31 309 GLU A N 1
ATOM 2422 C CA . GLU A 1 309 ? 4.716 -5.512 29.527 1.00 86.31 309 GLU A CA 1
ATOM 2423 C C . GLU A 1 309 ? 4.705 -6.999 29.169 1.00 86.31 309 GLU A C 1
ATOM 2425 O O . GLU A 1 309 ? 3.747 -7.721 29.443 1.00 86.31 309 GLU A O 1
ATOM 2430 N N . GLN A 1 310 ? 5.759 -7.443 28.485 1.00 84.00 310 GLN A N 1
ATOM 2431 C CA . GLN A 1 310 ? 5.819 -8.781 27.911 1.00 84.00 310 GLN A CA 1
ATOM 2432 C C . GLN A 1 310 ? 6.037 -9.853 28.983 1.00 84.00 310 GLN A C 1
ATOM 2434 O O . GLN A 1 310 ? 7.093 -9.929 29.614 1.00 84.00 310 GLN A O 1
ATOM 2439 N N . VAL A 1 311 ? 5.071 -10.759 29.104 1.00 85.25 311 VAL A N 1
ATOM 2440 C CA . VAL A 1 311 ? 5.098 -11.903 30.027 1.00 85.25 311 VAL A CA 1
ATOM 2441 C C . VAL A 1 311 ? 4.900 -13.211 29.271 1.00 85.25 311 VAL A C 1
ATOM 2443 O O . VAL A 1 311 ? 4.506 -13.202 28.107 1.00 85.25 311 VAL A O 1
ATOM 2446 N N . GLU A 1 312 ? 5.223 -14.339 29.899 1.00 81.75 312 GLU A N 1
ATOM 2447 C CA . GLU A 1 312 ? 5.048 -15.666 29.298 1.00 81.75 312 GLU A CA 1
ATOM 2448 C C . GLU A 1 312 ? 3.598 -15.858 28.806 1.00 81.75 312 GLU A C 1
ATOM 2450 O O . GLU A 1 312 ? 2.656 -15.453 29.483 1.00 81.75 312 GLU A O 1
ATOM 2455 N N . ASN A 1 313 ? 3.422 -16.414 27.601 1.00 82.38 313 ASN A N 1
ATOM 2456 C CA . ASN A 1 313 ? 2.144 -16.514 26.863 1.00 82.38 313 ASN A CA 1
ATOM 2457 C C . ASN A 1 313 ? 1.517 -15.195 26.355 1.00 82.38 313 ASN A C 1
ATOM 2459 O O . ASN A 1 313 ? 0.462 -15.241 25.722 1.00 82.38 313 ASN A O 1
ATOM 2463 N N . HIS A 1 314 ? 2.173 -14.047 26.566 1.00 86.81 314 HIS A N 1
ATOM 2464 C CA . HIS A 1 314 ? 1.797 -12.742 25.995 1.00 86.81 314 HIS A CA 1
ATOM 2465 C C . HIS A 1 314 ? 3.004 -11.965 25.440 1.00 86.81 314 HIS A C 1
ATOM 2467 O O . HIS A 1 314 ? 2.992 -10.731 25.345 1.00 86.81 314 HIS A O 1
ATOM 2473 N N . ARG A 1 315 ? 4.076 -12.680 25.074 1.00 85.69 315 ARG A N 1
ATOM 2474 C CA . ARG A 1 315 ? 5.215 -12.104 24.344 1.00 85.69 315 ARG A CA 1
ATOM 2475 C C . ARG A 1 315 ? 4.930 -12.115 22.851 1.00 85.69 315 ARG A C 1
ATOM 2477 O O . ARG A 1 315 ? 4.127 -12.909 22.365 1.00 85.69 315 ARG A O 1
ATOM 2484 N N . ARG A 1 316 ? 5.657 -11.283 22.108 1.00 82.62 316 ARG A N 1
ATOM 2485 C CA . ARG A 1 316 ? 5.614 -11.297 20.644 1.00 82.62 316 ARG A CA 1
ATOM 2486 C C . ARG A 1 316 ? 5.902 -12.710 20.118 1.00 82.62 316 ARG A C 1
ATOM 2488 O O . ARG A 1 316 ? 6.911 -13.310 20.488 1.00 82.62 316 ARG A O 1
ATOM 2495 N N . GLY A 1 317 ? 5.001 -13.246 19.294 1.00 80.50 317 GLY A N 1
ATOM 2496 C CA . GLY A 1 317 ? 5.088 -14.612 18.758 1.00 80.50 317 GLY A CA 1
ATOM 2497 C C . GLY A 1 317 ? 4.754 -15.734 19.755 1.00 80.50 317 GLY A C 1
ATOM 2498 O O . GLY A 1 317 ? 4.800 -16.904 19.387 1.00 80.50 317 GLY A O 1
ATOM 2499 N N . GLN A 1 318 ? 4.405 -15.402 21.000 1.00 83.19 318 GLN A N 1
ATOM 2500 C CA . GLN A 1 318 ? 3.976 -16.340 22.039 1.00 83.19 318 GLN A CA 1
ATOM 2501 C C . GLN A 1 318 ? 2.591 -15.938 22.543 1.00 83.19 318 GLN A C 1
ATOM 2503 O O . GLN A 1 318 ? 2.438 -15.580 23.702 1.00 83.19 318 GLN A O 1
ATOM 2508 N N . HIS A 1 319 ? 1.600 -15.966 21.657 1.00 83.38 319 HIS A N 1
ATOM 2509 C CA . HIS A 1 319 ? 0.185 -15.789 21.975 1.00 83.38 319 HIS A CA 1
ATOM 2510 C C . HIS A 1 319 ? -0.660 -16.605 20.985 1.00 83.38 319 HIS A C 1
ATOM 2512 O O . HIS A 1 319 ? -0.177 -17.008 19.924 1.00 83.38 319 HIS A O 1
ATOM 2518 N N . ALA A 1 320 ? -1.927 -16.862 21.313 1.00 82.88 320 ALA A N 1
ATOM 2519 C CA . ALA A 1 320 ? -2.841 -17.522 20.383 1.00 82.88 320 ALA A CA 1
ATOM 2520 C C . ALA A 1 320 ? -3.112 -16.639 19.148 1.00 82.88 320 ALA A C 1
ATOM 2522 O O . ALA A 1 320 ? -3.012 -15.411 19.208 1.00 82.88 320 ALA A O 1
ATOM 2523 N N . GLY A 1 321 ? -3.470 -17.263 18.022 1.00 81.62 321 GLY A N 1
ATOM 2524 C CA . GLY A 1 321 ? -3.916 -16.536 16.834 1.00 81.62 321 GLY A CA 1
ATOM 2525 C C . GLY A 1 321 ? -5.241 -15.819 17.098 1.00 81.62 321 GLY A C 1
ATOM 2526 O O . GLY A 1 321 ? -6.179 -16.420 17.621 1.00 81.62 321 GLY A O 1
ATOM 2527 N N . ILE A 1 322 ? -5.322 -14.539 16.732 1.00 85.56 322 ILE A N 1
ATOM 2528 C CA . ILE A 1 322 ? -6.517 -13.705 16.905 1.00 85.56 322 ILE A CA 1
ATOM 2529 C C . ILE A 1 322 ? -7.060 -13.384 15.517 1.00 85.56 322 ILE A C 1
ATOM 2531 O O . ILE A 1 322 ? -6.365 -12.777 14.707 1.00 85.56 322 ILE A O 1
ATOM 2535 N N . VAL A 1 323 ? -8.304 -13.779 15.243 1.00 85.31 323 VAL A N 1
ATOM 2536 C CA . VAL A 1 323 ? -8.988 -13.473 13.980 1.00 85.31 323 VAL A CA 1
ATOM 2537 C C . VAL A 1 323 ? -10.223 -12.643 14.283 1.00 85.31 323 VAL A C 1
ATOM 2539 O O . VAL A 1 323 ? -11.055 -13.027 15.104 1.00 85.31 323 VAL A O 1
ATOM 2542 N N . GLN A 1 324 ? -10.336 -11.493 13.623 1.00 84.25 324 GLN A N 1
ATOM 2543 C CA . GLN A 1 324 ? -11.448 -10.565 13.783 1.00 84.25 324 GLN A CA 1
ATOM 2544 C C . GLN A 1 324 ? -11.962 -10.139 12.415 1.00 84.25 324 GLN A C 1
ATOM 2546 O O . GLN A 1 324 ? -11.188 -9.780 11.531 1.00 84.25 324 GLN A O 1
ATOM 2551 N N . VAL A 1 325 ? -13.284 -10.174 12.255 1.00 82.69 325 VAL A N 1
ATOM 2552 C CA . VAL A 1 325 ? -13.955 -9.797 11.010 1.00 82.69 325 VAL A CA 1
ATOM 2553 C C . VAL A 1 325 ? -14.771 -8.540 11.269 1.00 82.69 325 VAL A C 1
ATOM 2555 O O . VAL A 1 325 ? -15.674 -8.525 12.107 1.00 82.69 325 VAL A O 1
ATOM 2558 N N . LYS A 1 326 ? -14.460 -7.471 10.536 1.00 78.31 326 LYS A N 1
ATOM 2559 C CA . LYS A 1 326 ? -15.241 -6.232 10.533 1.00 78.31 326 LYS A CA 1
ATOM 2560 C C . LYS A 1 326 ? -15.855 -6.044 9.156 1.00 78.31 326 LYS A C 1
ATOM 2562 O O . LYS A 1 326 ? -15.149 -5.851 8.173 1.00 78.31 326 LYS A O 1
ATOM 2567 N N . VAL A 1 327 ? -17.182 -6.092 9.098 1.00 69.62 327 VAL A N 1
ATOM 2568 C CA . VAL A 1 327 ? -17.926 -5.809 7.870 1.00 69.62 327 VAL A CA 1
ATOM 2569 C C . VAL A 1 327 ? -18.157 -4.307 7.789 1.00 69.62 327 VAL A C 1
ATOM 2571 O O . VAL A 1 327 ? -18.975 -3.753 8.524 1.00 69.62 327 VAL A O 1
ATOM 2574 N N . VAL A 1 328 ? -17.444 -3.639 6.885 1.00 65.56 328 VAL A N 1
ATOM 2575 C CA . VAL A 1 328 ? -17.711 -2.237 6.551 1.00 65.56 328 VAL A CA 1
ATOM 2576 C C . VAL A 1 328 ? -18.846 -2.217 5.529 1.00 65.56 328 VAL A C 1
ATOM 2578 O O . VAL A 1 328 ? -18.627 -2.247 4.320 1.00 65.56 328 VAL A O 1
ATOM 2581 N N . SER A 1 329 ? -20.088 -2.230 6.014 1.00 54.34 329 SER A N 1
ATOM 2582 C CA . SER A 1 329 ? -21.267 -2.169 5.147 1.00 54.34 329 SER A CA 1
ATOM 2583 C C . SER A 1 329 ? -21.438 -0.752 4.587 1.00 54.34 329 SER A C 1
ATOM 2585 O O . SER A 1 329 ? -22.057 0.109 5.205 1.00 54.34 329 SER A O 1
ATOM 2587 N N . CYS A 1 330 ? -20.892 -0.495 3.398 1.00 48.12 330 CYS A N 1
ATOM 2588 C CA . CYS A 1 330 ? -21.189 0.711 2.620 1.00 48.12 330 CYS A CA 1
ATOM 2589 C C . CYS A 1 330 ? -22.448 0.492 1.765 1.00 48.12 330 CYS A C 1
ATOM 2591 O O . CYS A 1 330 ? -22.386 0.517 0.538 1.00 48.12 330 CYS A O 1
ATOM 2593 N N . THR A 1 331 ? -23.598 0.233 2.394 1.00 30.55 331 THR A N 1
ATOM 2594 C CA . THR A 1 331 ? -24.858 0.045 1.655 1.00 30.55 331 THR A CA 1
ATOM 2595 C C . THR A 1 331 ? -25.551 1.395 1.466 1.00 30.55 331 THR A C 1
ATOM 2597 O O . THR A 1 331 ? -26.154 1.922 2.399 1.00 30.55 331 THR A O 1
ATOM 2600 N N . PHE A 1 332 ? -25.487 1.970 0.261 1.00 31.53 332 PHE A N 1
ATOM 2601 C CA . PHE A 1 332 ? -26.393 3.056 -0.121 1.00 31.53 332 PHE A CA 1
ATOM 2602 C C . PHE A 1 332 ? -27.760 2.461 -0.462 1.00 31.53 332 PHE A C 1
ATOM 2604 O O . PHE A 1 332 ? -27.918 1.787 -1.476 1.00 31.53 332 PHE A O 1
ATOM 2611 N N . ARG A 1 333 ? -28.765 2.741 0.373 1.00 21.08 333 ARG A N 1
ATOM 2612 C CA . ARG A 1 333 ? -30.162 2.752 -0.071 1.00 21.08 333 ARG A CA 1
ATOM 2613 C C . ARG A 1 333 ? -30.383 4.102 -0.749 1.00 21.08 333 ARG A C 1
ATOM 2615 O O . ARG A 1 333 ? -30.462 5.120 -0.068 1.00 21.08 333 ARG A O 1
ATOM 2622 N N . LEU A 1 334 ? -30.426 4.112 -2.079 1.00 22.30 334 LEU A N 1
ATOM 2623 C CA . LEU A 1 334 ? -31.125 5.171 -2.804 1.00 22.30 334 LEU A CA 1
ATOM 2624 C C . LEU A 1 334 ? -32.593 5.108 -2.356 1.00 22.30 334 LEU A C 1
ATOM 2626 O O . LEU A 1 334 ? -33.211 4.047 -2.457 1.00 22.30 334 LEU A O 1
ATOM 2630 N N . VAL A 1 335 ? -33.092 6.200 -1.776 1.00 27.97 335 VAL A N 1
ATOM 2631 C CA . VAL A 1 335 ? -34.533 6.455 -1.640 1.00 27.97 335 VAL A CA 1
ATOM 2632 C C . VAL A 1 335 ? -34.964 7.251 -2.853 1.00 27.97 335 VAL A C 1
ATOM 2634 O O . VAL A 1 335 ? -34.223 8.206 -3.187 1.00 27.97 335 VAL A O 1
#

Nearest PDB structures (foldseek):
  8g2j-assembly1_D  TM=8.610E-01  e=1.064E-19  Populus tremula x P. tremuloides/Amanita muscaria mixed EST library
  7ck3-assembly2_B  TM=8.948E-01  e=5.666E-14  Arabidopsis thaliana
  7ck1-assembly1_A  TM=8.763E-01  e=4.205E-14  Arabidopsis thaliana
  7ck2-assembly2_B  TM=8.951E-01  e=1.159E-13  Arabidopsis thaliana
  7ck2-assembly1_A  TM=8.795E-01  e=1.306E-13  Arabidopsis thaliana

Sequence (335 aa):
MAAAVTRRANALRVEAPDGNTESGRASLAADSPVAKRAVDAKDDVWVAADEGEASGSIAGDGNRTPLFRTFKVKGSILHPYRFMILVRLVAIVAFFAWRVKHKNHDGVWLWATSMVADVWFGFSWLLNQLPKLNPVKRVPDLAALADHSGDANLPGIDIFVTTVDPVDEPLLYTVNTILSILATDYPVDKYACYLSDDGGTLVHYEAMIEVANFAVLWVPFCRKYCVEPRSPENYFGMKTQPYAGSMAGEFMRDHRRVRREYDELKVRVDSLSTTIRQRSDAYNSSTKGDGVRATWMADGTQWPGTWIEQVENHRRGQHAGIVQVKVVSCTFRLV

Organism: Triticum turgidum subsp. durum (NCBI:txid4567)

pLDDT: mean 76.07, std 22.83, range [20.89, 96.94]